Protein AF-A0AAW1J2Z9-F1 (afdb_monomer_lite)

Sequence (202 aa):
MNNSSNFIPNSVIENFTGHGKFAIVVNRHLCHWLYWCHLQTKHRIVCFDLCAENWTQDVPLPNYNGNASGLEPGSSRNTKYDVSNLTGFEGCLCVLTQNMSCDGNFDVWIMKDYGVAESWVKLFSVPDELSVPLCYSTRSTSEVLVWKMKDRNKGQLIWYNVRDRKSKKVEIHNVHGIRSLYNAYVFKGSLVTLPGANCIDT

pLDDT: mean 77.73, std 17.41, range [35.16, 97.25]

Foldseek 3Di:
DDPPPLDDPVVQVVQWDWQDDAWEDAPNFWTWTWIQGNVVRAIWIWIAGNVVSHTDDTAADAPPQPPCVDDDPPPNDDRQKDWRHWDDEPRFTWTWIFGPPPFRKIWIWTQPDTSDRVSIDGDAIAGDADKAWAYADPVDPQWTWIWGDDDDQFTFTWTAGRVVRDIDGDDDPPDPDDPGDRDDHDDDDDPDDDVPDDDPDD

Structure (mmCIF, N/CA/C/O backbone):
data_AF-A0AAW1J2Z9-F1
#
_entry.id   AF-A0AAW1J2Z9-F1
#
loop_
_atom_site.group_PDB
_atom_site.id
_atom_site.type_symbol
_atom_site.label_atom_id
_atom_site.label_alt_id
_atom_site.label_comp_id
_atom_site.label_asym_id
_atom_site.label_entity_id
_atom_site.label_seq_id
_atom_site.pdbx_PDB_ins_code
_atom_site.Cartn_x
_atom_site.Cartn_y
_atom_site.Cartn_z
_atom_site.occupancy
_atom_site.B_iso_or_equiv
_atom_site.auth_seq_id
_atom_site.auth_comp_id
_atom_site.auth_asym_id
_atom_site.auth_atom_id
_atom_site.pdbx_PDB_model_num
ATOM 1 N N . MET A 1 1 ? -24.498 25.243 22.625 1.00 35.16 1 MET A N 1
ATOM 2 C CA . MET A 1 1 ? -24.145 24.769 21.271 1.00 35.16 1 MET A CA 1
ATOM 3 C C . MET A 1 1 ? -22.628 24.684 21.213 1.00 35.16 1 MET A C 1
ATOM 5 O O . MET A 1 1 ? -21.984 25.696 20.984 1.00 35.16 1 MET A O 1
ATOM 9 N N . ASN A 1 2 ? -22.059 23.525 21.554 1.00 36.38 2 ASN A N 1
ATOM 10 C CA . ASN A 1 2 ? -20.613 23.317 21.504 1.00 36.38 2 ASN A CA 1
ATOM 11 C C . ASN A 1 2 ? -20.263 22.735 20.137 1.00 36.38 2 ASN A C 1
ATOM 13 O O . ASN A 1 2 ? -20.520 21.562 19.888 1.00 36.38 2 ASN A O 1
ATOM 17 N N . ASN A 1 3 ? -19.678 23.563 19.273 1.00 40.56 3 ASN A N 1
ATOM 18 C CA . ASN A 1 3 ? -18.927 23.098 18.112 1.00 40.56 3 ASN A CA 1
ATOM 19 C C . ASN A 1 3 ? -17.641 22.431 18.619 1.00 40.56 3 ASN A C 1
ATOM 21 O O . ASN A 1 3 ? -16.587 23.061 18.670 1.00 40.56 3 ASN A O 1
ATOM 25 N N . SER A 1 4 ? -17.722 21.166 19.033 1.00 46.94 4 SER A N 1
ATOM 26 C CA . SER A 1 4 ? -16.540 20.311 19.042 1.00 46.94 4 SER A CA 1
ATOM 27 C C . SER A 1 4 ? -16.212 20.022 17.584 1.00 46.94 4 SER A C 1
ATOM 29 O O . SER A 1 4 ? -16.898 19.250 16.924 1.00 46.94 4 SER A O 1
ATOM 31 N N . SER A 1 5 ? -15.216 20.717 17.049 1.00 48.59 5 SER A N 1
ATOM 32 C CA . SER A 1 5 ? -14.675 20.453 15.723 1.00 48.59 5 SER A CA 1
ATOM 33 C C . SER A 1 5 ? -14.291 18.974 15.611 1.00 48.59 5 SER A C 1
ATOM 35 O O . SER A 1 5 ? -13.387 18.540 16.319 1.00 48.59 5 SER A O 1
ATOM 37 N N . ASN A 1 6 ? -14.913 18.232 14.689 1.00 47.78 6 ASN A N 1
ATOM 38 C CA . ASN A 1 6 ? -14.574 16.846 14.304 1.00 47.78 6 ASN A CA 1
ATOM 39 C C . ASN A 1 6 ? -13.166 16.703 13.673 1.00 47.78 6 ASN A C 1
ATOM 41 O O . ASN A 1 6 ? -12.808 15.673 13.101 1.00 47.78 6 ASN A O 1
ATOM 45 N N . PHE A 1 7 ? -12.349 17.749 13.767 1.00 53.38 7 PHE A N 1
ATOM 46 C CA . PHE A 1 7 ? -10.985 17.802 13.279 1.00 53.38 7 PHE A CA 1
ATOM 47 C C . PHE A 1 7 ? -10.034 17.339 14.381 1.00 53.38 7 PHE A C 1
ATOM 49 O O . PHE A 1 7 ? -10.217 17.674 15.553 1.00 53.38 7 PHE A O 1
ATOM 56 N N . ILE A 1 8 ? -8.999 16.586 14.001 1.00 53.88 8 ILE A N 1
ATOM 57 C CA . ILE A 1 8 ? -7.887 16.278 14.902 1.00 53.88 8 ILE A CA 1
ATOM 58 C C . ILE A 1 8 ? -7.345 17.619 15.427 1.00 53.88 8 ILE A C 1
ATOM 60 O O . ILE A 1 8 ? -6.982 18.465 14.606 1.00 53.88 8 ILE A O 1
ATOM 64 N N . PRO A 1 9 ? -7.285 17.848 16.753 1.00 48.00 9 PRO A N 1
ATOM 65 C CA . PRO A 1 9 ? -6.681 19.057 17.296 1.00 48.00 9 PRO A CA 1
ATOM 66 C C . PRO A 1 9 ? -5.272 19.227 16.725 1.00 48.00 9 PRO A C 1
ATOM 68 O O . PRO A 1 9 ? -4.526 18.252 16.657 1.00 48.00 9 PRO A O 1
ATOM 71 N N . ASN A 1 10 ? -4.875 20.441 16.340 1.00 51.25 10 ASN A N 1
ATOM 72 C CA . ASN A 1 10 ? -3.549 20.678 15.749 1.00 51.25 10 ASN A CA 1
ATOM 73 C C . ASN A 1 10 ? -2.400 20.111 16.609 1.00 51.25 10 ASN A C 1
ATOM 75 O O . ASN A 1 10 ? -1.440 19.576 16.066 1.00 51.25 10 ASN A O 1
ATOM 79 N N . SER A 1 11 ? -2.550 20.116 17.940 1.00 49.06 11 SER A N 1
ATOM 80 C CA . SER A 1 11 ? -1.599 19.511 18.886 1.00 49.06 11 SER A CA 1
ATOM 81 C C . SER A 1 11 ? -1.405 18.000 18.705 1.00 49.06 11 SER A C 1
ATOM 83 O O . SER A 1 11 ? -0.351 17.454 19.017 1.00 49.06 11 SER A O 1
ATOM 85 N N . VAL A 1 12 ? -2.417 17.299 18.198 1.00 51.94 12 VAL A N 1
ATOM 86 C CA . VAL A 1 12 ? -2.347 15.875 17.874 1.00 51.94 12 VAL A CA 1
ATOM 87 C C . VAL A 1 12 ? -1.681 15.691 16.505 1.00 51.94 12 VAL A C 1
ATOM 89 O O . VAL A 1 12 ? -0.860 14.790 16.377 1.00 51.94 12 VAL A O 1
ATOM 92 N N . ILE A 1 13 ? -1.932 16.576 15.528 1.00 55.22 13 ILE A N 1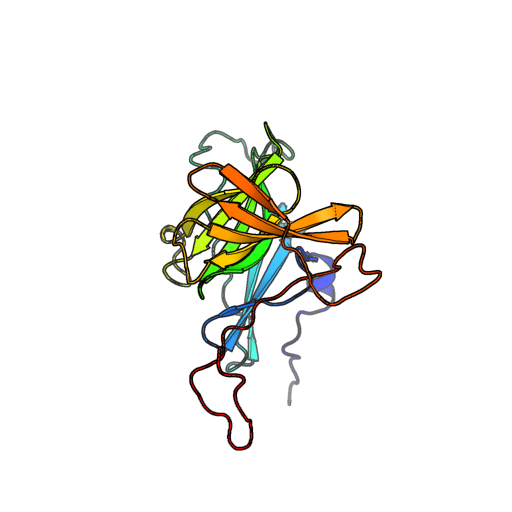
ATOM 93 C CA . ILE A 1 13 ? -1.301 16.550 14.189 1.00 55.22 13 ILE A CA 1
ATOM 94 C C . ILE A 1 13 ? 0.220 16.755 14.268 1.00 55.22 13 ILE A C 1
ATOM 96 O O . ILE A 1 13 ? 0.953 16.072 13.557 1.00 55.22 13 ILE A O 1
ATOM 100 N N . GLU A 1 14 ? 0.708 17.621 15.162 1.00 57.00 14 GLU A N 1
ATOM 101 C CA . GLU A 1 14 ? 2.152 17.852 15.373 1.00 57.00 14 GLU A CA 1
ATOM 102 C C . GLU A 1 14 ? 2.928 16.571 15.734 1.00 57.00 14 GLU A C 1
ATOM 104 O O . GLU A 1 14 ? 4.134 16.482 15.510 1.00 57.00 14 GLU A O 1
ATOM 109 N N . ASN A 1 15 ? 2.233 15.548 16.239 1.00 57.53 15 ASN A N 1
ATOM 110 C CA . ASN A 1 15 ? 2.817 14.273 16.642 1.00 57.53 15 ASN A CA 1
ATOM 111 C C . ASN A 1 15 ? 2.774 13.191 15.553 1.00 57.53 15 ASN A C 1
ATOM 113 O O . ASN A 1 15 ? 3.161 12.048 15.830 1.00 57.53 15 ASN A O 1
ATOM 117 N N . PHE A 1 16 ? 2.343 13.525 14.332 1.00 55.47 16 PHE A N 1
ATOM 118 C CA . PHE A 1 16 ? 2.258 12.578 13.226 1.00 55.47 16 PHE A CA 1
ATOM 119 C C . PHE A 1 16 ? 3.012 13.032 11.977 1.00 55.47 16 PHE A C 1
ATOM 121 O O . PHE A 1 16 ? 2.825 14.138 11.477 1.00 55.47 16 PHE A O 1
ATOM 128 N N . THR A 1 17 ? 3.792 12.119 11.397 1.00 63.22 17 THR A N 1
ATOM 129 C CA . THR A 1 17 ? 4.319 12.269 10.032 1.00 63.22 17 THR A CA 1
ATOM 130 C C . THR A 1 17 ? 3.582 11.300 9.112 1.00 63.22 17 THR A C 1
ATOM 132 O O . THR A 1 17 ? 3.598 10.093 9.344 1.00 63.22 17 THR A O 1
ATOM 135 N N . GLY A 1 18 ? 2.897 11.816 8.089 1.00 57.09 18 GLY A N 1
ATOM 136 C CA . GLY A 1 18 ? 2.135 10.994 7.145 1.00 57.09 18 GLY A CA 1
ATOM 137 C C . GLY A 1 18 ? 3.031 10.245 6.158 1.00 57.09 18 GLY A C 1
ATOM 138 O O . GLY A 1 18 ? 3.903 10.848 5.528 1.00 57.09 18 GLY A O 1
ATOM 139 N N . HIS A 1 19 ? 2.779 8.948 5.990 1.00 57.66 19 HIS A N 1
ATOM 140 C CA . HIS A 1 19 ? 3.363 8.120 4.938 1.00 57.66 19 HIS A CA 1
ATOM 141 C C . HIS A 1 19 ? 2.296 7.891 3.862 1.00 57.66 19 HIS A C 1
ATOM 143 O O . HIS A 1 19 ? 1.321 7.177 4.074 1.00 57.66 19 HIS A O 1
ATOM 149 N N . GLY A 1 20 ? 2.465 8.543 2.710 1.00 56.94 20 GLY A N 1
ATOM 150 C CA . GLY A 1 20 ? 1.444 8.603 1.661 1.00 56.94 20 GLY A CA 1
ATOM 151 C C . GLY A 1 20 ? 0.668 9.922 1.694 1.00 56.94 20 GLY A C 1
ATOM 152 O O . GLY A 1 20 ? 0.341 10.463 2.745 1.00 56.94 20 GLY A O 1
ATOM 153 N N . LYS A 1 21 ? 0.422 10.492 0.510 1.00 60.25 21 LYS A N 1
ATOM 154 C CA . LYS A 1 21 ? -0.183 11.829 0.359 1.00 60.25 21 LYS A CA 1
ATOM 155 C C . LYS A 1 21 ? -1.715 11.821 0.380 1.00 60.25 21 LYS A C 1
ATOM 157 O O . LYS A 1 21 ? -2.315 12.890 0.408 1.00 60.25 21 LYS A O 1
ATOM 162 N N . PHE A 1 22 ? -2.341 10.648 0.310 1.00 72.75 22 PHE A N 1
ATOM 163 C CA . PHE A 1 22 ? -3.763 10.517 0.005 1.00 72.75 22 PHE A CA 1
ATOM 164 C C . PHE A 1 22 ? -4.436 9.516 0.926 1.00 72.75 22 PHE A C 1
ATOM 166 O O . PHE A 1 22 ? -3.828 8.526 1.329 1.00 72.75 22 PHE A O 1
ATOM 173 N N . ALA A 1 23 ? -5.700 9.791 1.221 1.00 85.44 23 ALA A N 1
ATOM 174 C CA . ALA A 1 23 ? -6.532 8.892 1.988 1.00 85.44 23 ALA A CA 1
ATOM 175 C C . ALA A 1 23 ? -7.005 7.718 1.126 1.00 85.44 23 ALA A C 1
ATOM 177 O O . ALA A 1 23 ? -7.316 7.899 -0.055 1.00 85.44 23 ALA A O 1
ATOM 178 N N . ILE A 1 24 ? -7.109 6.532 1.720 1.00 89.56 24 ILE A N 1
ATOM 179 C CA . ILE A 1 24 ? -7.667 5.344 1.069 1.00 89.56 24 ILE A CA 1
ATOM 180 C C . ILE A 1 24 ? -9.069 5.095 1.608 1.00 89.56 24 ILE A C 1
ATOM 182 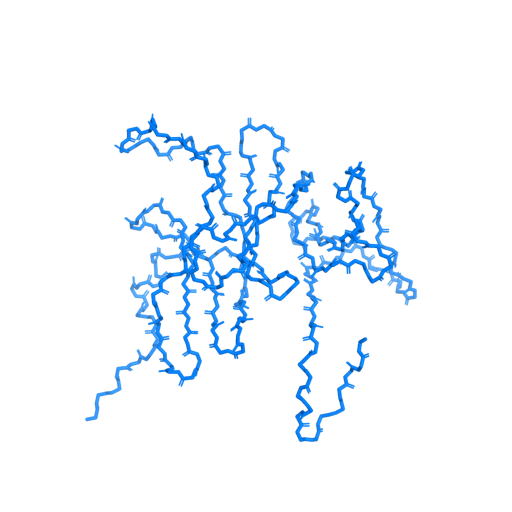O O . ILE A 1 24 ? -9.252 4.906 2.810 1.00 89.56 24 ILE A O 1
ATOM 186 N N . VAL A 1 25 ? -10.065 5.082 0.723 1.00 88.62 25 VAL A N 1
ATOM 187 C CA . VAL A 1 25 ? -11.457 4.838 1.113 1.00 88.62 25 VAL A CA 1
ATOM 188 C C . VAL A 1 25 ? -11.801 3.363 0.926 1.00 88.62 25 VAL A C 1
ATOM 190 O O . VAL A 1 25 ? -11.720 2.836 -0.182 1.00 88.62 25 VAL A O 1
ATOM 193 N N . VAL A 1 26 ? -12.218 2.709 2.008 1.00 85.38 26 VAL A N 1
ATOM 194 C CA . VAL A 1 26 ? -12.737 1.333 2.027 1.00 85.38 26 VAL A CA 1
ATOM 195 C C . VAL A 1 26 ? -14.205 1.382 2.447 1.00 85.38 26 VAL A C 1
ATOM 197 O O . VAL A 1 26 ? -14.632 2.298 3.148 1.00 85.38 26 VAL A O 1
ATOM 200 N N . ASN A 1 27 ? -15.019 0.443 1.962 1.00 84.50 27 ASN A N 1
ATOM 201 C CA . ASN A 1 27 ? -16.460 0.382 2.243 1.00 84.50 27 ASN A CA 1
ATOM 202 C C . ASN A 1 27 ? -17.230 1.679 1.918 1.00 84.50 27 ASN A C 1
ATOM 204 O O . ASN A 1 27 ? -18.326 1.885 2.415 1.00 84.50 27 ASN A O 1
ATOM 208 N N . ARG A 1 28 ? -16.686 2.547 1.051 1.00 83.50 28 ARG A N 1
ATOM 209 C CA . ARG A 1 28 ? -17.255 3.839 0.605 1.00 83.50 28 ARG A CA 1
ATOM 210 C C . ARG A 1 28 ? -17.375 4.945 1.660 1.00 83.50 28 ARG A C 1
ATOM 212 O O . ARG A 1 28 ? -17.580 6.085 1.259 1.00 83.50 28 ARG A O 1
ATOM 219 N N . HIS A 1 29 ? -17.227 4.648 2.948 1.00 88.38 29 HIS A N 1
ATOM 220 C CA . HIS A 1 29 ? -17.339 5.649 4.016 1.00 88.38 29 HIS A CA 1
ATOM 221 C C . HIS A 1 29 ? -16.140 5.683 4.973 1.00 88.38 29 HIS A C 1
ATOM 223 O O . HIS A 1 29 ? -15.993 6.653 5.705 1.00 88.38 29 HIS A O 1
ATOM 229 N N . LEU A 1 30 ? -15.257 4.679 4.957 1.00 91.38 30 LEU A N 1
ATOM 230 C CA . LEU A 1 30 ? -14.127 4.599 5.884 1.00 91.38 30 LEU A CA 1
ATOM 231 C C . LEU A 1 30 ? -12.856 5.104 5.207 1.00 91.38 30 LEU A C 1
ATOM 233 O O . LEU A 1 30 ? -12.368 4.499 4.249 1.00 91.38 30 LEU A O 1
ATOM 237 N N . CYS A 1 31 ? -12.334 6.224 5.691 1.00 92.62 31 CYS A N 1
ATOM 238 C CA . CYS A 1 31 ? -11.211 6.947 5.111 1.00 92.62 31 CYS A CA 1
ATOM 239 C C . CYS A 1 31 ? -9.935 6.707 5.924 1.00 92.62 31 CYS A C 1
ATOM 241 O O . CYS A 1 31 ? -9.921 6.967 7.125 1.00 92.62 31 CYS A O 1
ATOM 243 N N . HIS A 1 32 ? -8.870 6.223 5.284 1.00 92.44 32 HIS A N 1
ATOM 244 C CA . HIS A 1 32 ? -7.677 5.727 5.972 1.00 92.44 32 HIS A CA 1
ATOM 245 C C . HIS A 1 32 ? -6.422 6.501 5.624 1.00 92.44 32 HIS A C 1
ATOM 247 O O . HIS A 1 32 ? -6.179 6.815 4.458 1.00 92.44 32 HIS A O 1
ATOM 253 N N . TRP A 1 33 ? -5.563 6.673 6.623 1.00 91.94 33 TRP A N 1
ATOM 254 C CA . TRP A 1 33 ? -4.218 7.212 6.458 1.00 91.94 33 TRP A CA 1
ATOM 255 C C . TRP A 1 33 ? -3.224 6.423 7.294 1.00 91.94 33 TRP A C 1
ATOM 257 O O . TRP A 1 33 ? -3.553 5.930 8.373 1.00 91.94 33 TRP A O 1
ATOM 267 N N . LEU A 1 34 ? -1.990 6.361 6.806 1.00 90.56 34 LEU A N 1
ATOM 268 C CA . LEU A 1 34 ? -0.858 5.819 7.538 1.00 90.56 34 LEU A CA 1
ATOM 269 C C . LEU A 1 34 ? -0.028 6.964 8.113 1.00 90.56 34 LEU A C 1
ATOM 271 O O . LEU A 1 34 ? 0.430 7.847 7.384 1.00 90.56 34 LEU A O 1
ATOM 275 N N . TYR A 1 35 ? 0.199 6.916 9.420 1.00 86.56 35 TYR A N 1
ATOM 276 C CA . TYR A 1 35 ? 1.000 7.902 10.127 1.00 86.56 35 TYR A CA 1
ATOM 277 C C . TYR A 1 35 ? 2.043 7.247 11.020 1.00 86.56 35 TYR A C 1
ATOM 279 O O . TYR A 1 35 ? 1.768 6.253 11.691 1.00 86.56 35 TYR A O 1
ATOM 287 N N . TRP A 1 36 ? 3.206 7.881 11.118 1.00 85.00 36 TRP A N 1
ATOM 288 C CA . TRP A 1 36 ? 4.157 7.631 12.189 1.00 85.00 36 TRP A CA 1
ATOM 289 C C . TRP A 1 36 ? 3.751 8.414 13.435 1.00 85.00 36 TRP A C 1
ATOM 291 O O . TRP A 1 36 ? 3.720 9.641 13.400 1.00 85.00 36 TRP A O 1
ATOM 301 N N . CYS A 1 37 ? 3.444 7.725 14.532 1.00 82.81 37 CYS A N 1
ATOM 302 C CA . CYS A 1 37 ? 3.139 8.343 15.817 1.00 82.81 37 CYS A CA 1
ATOM 303 C C . CYS A 1 37 ? 4.426 8.541 16.619 1.00 82.81 37 CYS A C 1
ATOM 305 O O . CYS A 1 37 ? 4.979 7.569 17.137 1.00 82.81 37 CYS A O 1
ATOM 307 N N . HIS A 1 38 ? 4.876 9.789 16.779 1.00 78.81 38 HIS A N 1
ATOM 308 C CA . HIS A 1 38 ? 6.121 10.093 17.500 1.00 78.81 38 HIS A CA 1
ATOM 309 C C . HIS A 1 38 ? 6.065 9.689 18.980 1.00 78.81 38 HIS A C 1
ATOM 311 O O . HIS A 1 38 ? 7.047 9.178 19.507 1.00 78.81 38 HIS A O 1
ATOM 317 N N . LEU A 1 39 ? 4.901 9.825 19.626 1.00 82.25 39 LEU A N 1
ATOM 318 C CA . LEU A 1 39 ? 4.707 9.482 21.044 1.00 82.25 39 LEU A CA 1
ATOM 319 C C . LEU A 1 39 ? 4.786 7.977 21.330 1.00 82.25 39 LEU A C 1
ATOM 321 O O . LEU A 1 39 ? 5.219 7.574 22.404 1.00 82.25 39 LEU A O 1
ATOM 325 N N . GLN A 1 40 ? 4.327 7.150 20.389 1.00 79.75 40 GLN A N 1
ATOM 326 C CA . GLN A 1 40 ? 4.296 5.688 20.532 1.00 79.75 40 GLN A CA 1
ATOM 327 C C . GLN A 1 40 ? 5.398 4.998 19.722 1.00 79.75 40 GLN A C 1
ATOM 329 O O . GLN A 1 40 ? 5.419 3.770 19.671 1.00 79.75 40 GLN A O 1
ATOM 334 N N . THR A 1 41 ? 6.238 5.790 19.043 1.00 83.31 41 THR A N 1
ATOM 335 C CA . THR A 1 41 ? 7.343 5.349 18.181 1.00 83.31 41 THR A CA 1
ATOM 336 C C . THR A 1 41 ? 6.965 4.206 17.233 1.00 83.31 41 THR A C 1
ATOM 338 O O . THR A 1 41 ? 7.729 3.261 17.040 1.00 83.31 41 THR A O 1
ATOM 341 N N . LYS A 1 42 ? 5.764 4.284 16.643 1.00 84.44 42 LYS A N 1
ATOM 342 C CA . LYS A 1 42 ? 5.233 3.268 15.724 1.00 84.44 42 LYS A CA 1
ATOM 343 C C . LYS A 1 42 ? 4.318 3.857 14.657 1.00 84.44 42 LYS A C 1
ATOM 345 O O . LYS A 1 42 ? 3.696 4.903 14.856 1.00 84.44 42 LYS A O 1
ATOM 350 N N . HIS A 1 43 ? 4.166 3.115 13.566 1.00 87.44 43 HIS A N 1
ATOM 351 C CA . HIS A 1 43 ? 3.148 3.374 12.552 1.00 87.44 43 HIS A CA 1
ATOM 352 C C . HIS A 1 43 ? 1.741 3.052 13.064 1.00 87.44 43 HIS A C 1
ATOM 354 O O . HIS A 1 43 ? 1.545 2.130 13.860 1.00 87.44 43 HIS A O 1
ATOM 360 N N . ARG A 1 44 ? 0.752 3.808 12.591 1.00 89.56 44 ARG A N 1
ATOM 361 C CA . ARG A 1 44 ? -0.675 3.628 12.872 1.00 89.56 44 ARG A CA 1
ATOM 362 C C . ARG A 1 44 ? -1.471 3.840 11.591 1.00 89.56 44 ARG A C 1
ATOM 364 O O . ARG A 1 44 ? -1.179 4.770 10.839 1.00 89.56 44 ARG A O 1
ATOM 371 N N . ILE A 1 45 ? -2.481 3.003 11.369 1.00 92.94 45 ILE A N 1
ATOM 372 C CA . ILE A 1 45 ? -3.503 3.254 10.353 1.00 92.94 45 ILE A CA 1
ATOM 373 C C . ILE A 1 45 ? -4.718 3.815 11.078 1.00 92.94 45 ILE A C 1
ATOM 375 O O . ILE A 1 45 ? -5.391 3.101 11.820 1.00 92.94 45 ILE A O 1
ATOM 379 N N . VAL A 1 46 ? -4.982 5.099 10.878 1.00 92.44 46 VAL A N 1
ATOM 380 C CA . VAL A 1 46 ? -6.160 5.760 11.447 1.00 92.44 46 VAL A CA 1
ATOM 381 C C . VAL A 1 46 ? -7.304 5.713 10.450 1.00 92.44 46 VAL A C 1
ATOM 383 O O . VAL A 1 46 ? -7.073 5.689 9.238 1.00 92.44 46 VAL A O 1
ATOM 386 N N . CYS A 1 47 ? -8.528 5.719 10.966 1.00 93.19 47 CYS A N 1
ATOM 387 C CA . CYS A 1 47 ? -9.736 5.683 10.164 1.00 93.19 47 CYS A CA 1
ATOM 388 C C . CYS A 1 47 ? -10.702 6.787 10.606 1.00 93.19 47 CYS A C 1
ATOM 390 O O . CYS A 1 47 ? -10.958 6.970 11.797 1.00 93.19 47 CYS A O 1
ATOM 392 N N . PHE A 1 48 ? -11.221 7.523 9.628 1.00 91.81 48 PHE A N 1
ATOM 393 C CA . PHE A 1 48 ? -12.305 8.482 9.794 1.00 91.81 48 PHE A CA 1
ATOM 394 C C . PHE A 1 48 ? -13.546 7.959 9.074 1.00 91.81 48 PHE A C 1
ATOM 396 O O . PHE A 1 48 ? -13.495 7.677 7.874 1.00 91.81 48 PHE A O 1
ATOM 403 N N . ASP A 1 49 ? -14.651 7.836 9.799 1.00 91.75 49 ASP A N 1
ATOM 404 C CA . ASP A 1 49 ? -15.945 7.477 9.239 1.00 91.75 49 ASP A CA 1
ATOM 405 C C . ASP A 1 49 ? -16.626 8.733 8.685 1.00 91.75 49 ASP A C 1
ATOM 407 O O . ASP A 1 49 ? -17.016 9.631 9.427 1.00 91.75 49 ASP A O 1
ATOM 411 N N . LEU A 1 50 ? -16.774 8.793 7.362 1.00 90.44 50 LEU A N 1
ATOM 412 C CA . LEU A 1 50 ? -17.422 9.894 6.652 1.00 90.44 50 LEU A CA 1
ATOM 413 C C . LEU A 1 50 ? -18.924 9.988 6.944 1.00 90.44 50 LEU A C 1
ATOM 415 O O . LEU A 1 50 ? -19.486 11.071 6.829 1.00 90.44 50 LEU A O 1
ATOM 419 N N . CYS A 1 51 ? -19.583 8.880 7.292 1.00 90.94 51 CYS A N 1
ATOM 420 C CA . CYS A 1 51 ? -21.007 8.874 7.617 1.00 90.94 51 CYS A CA 1
ATOM 421 C C . CYS A 1 51 ? -21.256 9.348 9.048 1.00 90.94 51 CYS A C 1
ATOM 423 O O . CYS A 1 51 ? -22.192 10.104 9.289 1.00 90.94 51 CYS A O 1
ATOM 425 N N . ALA A 1 52 ? -20.433 8.890 9.993 1.00 92.25 52 ALA A N 1
ATOM 426 C CA . ALA A 1 52 ? -20.545 9.277 11.398 1.00 92.25 52 ALA A CA 1
ATOM 427 C C . ALA A 1 52 ? -19.784 10.574 11.737 1.00 92.25 52 ALA A C 1
ATOM 429 O O . ALA A 1 52 ? -19.891 11.070 12.858 1.00 92.25 52 ALA A O 1
ATOM 430 N N . GLU A 1 53 ? -19.009 11.093 10.782 1.00 91.44 53 GLU A N 1
ATOM 431 C CA . GLU A 1 53 ? -18.129 12.258 10.902 1.00 91.44 53 GLU A CA 1
ATOM 432 C C . GLU A 1 53 ? -17.192 12.192 12.118 1.00 91.44 53 GLU A C 1
ATOM 434 O O . GLU A 1 53 ? -16.950 13.189 12.802 1.00 91.44 53 GLU A O 1
ATOM 439 N N . ASN A 1 54 ? -16.657 11.006 12.409 1.00 91.69 54 ASN A N 1
ATOM 440 C CA . ASN A 1 54 ? -15.818 10.782 13.579 1.00 91.69 54 ASN A CA 1
ATOM 441 C C . ASN A 1 54 ? -14.632 9.854 13.296 1.00 91.69 54 ASN A C 1
ATOM 443 O O . ASN A 1 54 ? -14.585 9.118 12.313 1.00 91.69 54 ASN A O 1
ATOM 447 N N . TRP A 1 55 ? -13.643 9.912 14.185 1.00 90.00 55 TRP A N 1
ATOM 448 C CA . TRP A 1 55 ? -12.514 8.989 14.171 1.00 90.00 55 TRP A CA 1
ATOM 449 C C . TRP A 1 55 ? -12.926 7.670 14.817 1.00 90.00 55 TRP A C 1
ATOM 451 O O . TRP A 1 55 ? -13.467 7.661 15.925 1.00 90.00 55 TRP A O 1
ATOM 461 N N . THR A 1 56 ? -12.643 6.560 14.143 1.00 91.62 56 THR A N 1
ATOM 462 C CA . THR A 1 56 ? -12.896 5.218 14.671 1.00 91.62 56 THR A CA 1
ATOM 463 C C . THR A 1 56 ? -11.657 4.677 15.376 1.00 91.62 56 THR A C 1
ATOM 465 O O . THR A 1 56 ? -10.600 5.312 15.414 1.00 91.62 56 THR A O 1
ATOM 468 N N . GLN A 1 57 ? -11.764 3.461 15.913 1.00 91.31 57 GLN A N 1
ATOM 469 C CA . GLN A 1 57 ? -10.583 2.716 16.330 1.00 91.31 57 GLN A CA 1
ATOM 470 C C . GLN A 1 57 ? -9.613 2.539 15.150 1.00 91.31 57 GLN A C 1
ATOM 472 O O . GLN A 1 57 ? -10.038 2.381 14.001 1.00 91.31 57 GLN A O 1
ATOM 477 N N . ASP A 1 58 ? -8.317 2.558 15.461 1.00 91.69 58 ASP A N 1
ATOM 478 C CA . ASP A 1 58 ? -7.251 2.252 14.514 1.00 91.69 58 ASP A CA 1
ATOM 479 C C . ASP A 1 58 ? -7.435 0.884 13.862 1.00 91.69 58 ASP A C 1
ATOM 481 O O . ASP A 1 58 ? -7.804 -0.101 14.509 1.00 91.69 58 ASP A O 1
ATOM 485 N N . VAL A 1 59 ? -7.053 0.810 12.592 1.00 95.00 59 VAL A N 1
ATOM 486 C CA . VAL A 1 59 ? -6.950 -0.456 11.875 1.00 95.00 59 VAL A CA 1
ATOM 487 C C . VAL A 1 59 ? -5.625 -1.127 12.260 1.00 95.00 59 VAL A C 1
ATOM 489 O O . VAL A 1 59 ? -4.574 -0.473 12.229 1.00 95.00 59 VAL A O 1
ATOM 492 N N . PRO A 1 60 ? -5.628 -2.423 12.626 1.00 94.50 60 PRO A N 1
ATOM 493 C CA . PRO A 1 60 ? -4.398 -3.124 12.969 1.00 94.50 60 PRO A CA 1
ATOM 494 C C . PRO A 1 60 ? -3.458 -3.198 11.760 1.00 94.50 60 PRO A C 1
ATOM 496 O O . PRO A 1 60 ? -3.900 -3.384 10.627 1.00 94.50 60 PRO A O 1
ATOM 499 N N . LEU A 1 61 ? -2.152 -3.091 12.004 1.00 93.31 61 LEU A N 1
ATOM 500 C CA . LEU A 1 61 ? -1.118 -3.330 10.993 1.00 93.31 61 LEU A CA 1
ATOM 501 C C . LEU A 1 61 ? -0.901 -4.839 10.770 1.00 93.31 61 LEU A C 1
ATOM 503 O O . LEU A 1 61 ? -1.160 -5.626 11.685 1.00 93.31 61 LEU A O 1
ATOM 507 N N . PRO A 1 62 ? -0.382 -5.257 9.597 1.00 93.81 62 PRO A N 1
ATOM 508 C CA . PRO A 1 62 ? 0.044 -6.638 9.399 1.00 93.81 62 PRO A CA 1
ATOM 509 C C . PRO A 1 62 ? 1.151 -7.013 10.389 1.00 93.81 62 PRO A C 1
ATOM 511 O O . PRO A 1 62 ? 1.966 -6.173 10.771 1.00 93.81 62 PRO A O 1
ATOM 514 N N . ASN A 1 63 ? 1.247 -8.291 10.760 1.00 89.56 63 ASN A N 1
ATOM 515 C CA . ASN A 1 63 ? 2.398 -8.789 11.517 1.00 89.56 63 ASN A CA 1
ATOM 516 C C . ASN A 1 63 ? 3.619 -8.975 10.593 1.00 89.56 63 ASN A C 1
ATOM 518 O O . ASN A 1 63 ? 4.018 -10.090 10.259 1.00 89.56 63 ASN A O 1
ATOM 522 N N . TYR A 1 64 ? 4.197 -7.861 10.145 1.00 84.19 64 TYR A N 1
ATOM 523 C CA . TYR A 1 64 ? 5.286 -7.843 9.166 1.00 84.19 64 TYR A CA 1
ATOM 524 C C . TYR A 1 64 ? 6.661 -8.177 9.765 1.00 84.19 64 TYR A C 1
ATOM 526 O O . TYR A 1 64 ? 7.556 -8.613 9.048 1.00 84.19 64 TYR A O 1
ATOM 534 N N . ASN A 1 65 ? 6.835 -8.024 11.081 1.00 74.88 65 ASN A N 1
ATOM 535 C CA . ASN A 1 65 ? 8.082 -8.367 11.774 1.00 74.88 65 ASN A CA 1
ATOM 536 C C . ASN A 1 65 ? 8.215 -9.873 12.075 1.00 74.88 65 ASN A C 1
ATOM 538 O O . ASN A 1 65 ? 9.280 -10.315 12.512 1.00 74.88 65 ASN A O 1
ATOM 542 N N . GLY A 1 66 ? 7.167 -10.665 11.822 1.00 63.59 66 GLY A N 1
ATOM 543 C CA . GLY A 1 66 ? 7.089 -12.061 12.246 1.00 63.59 66 GLY A CA 1
ATOM 544 C C . GLY A 1 66 ? 7.099 -12.204 13.773 1.00 63.59 66 GLY A C 1
ATOM 545 O O . GLY A 1 66 ? 6.974 -11.233 14.517 1.00 63.59 66 GLY A O 1
ATOM 546 N N . ASN A 1 67 ? 7.273 -13.431 14.260 1.00 44.50 67 ASN A N 1
ATOM 547 C CA . ASN A 1 67 ? 7.369 -13.772 15.683 1.00 44.50 67 ASN A CA 1
ATOM 548 C C . ASN A 1 67 ? 8.747 -13.361 16.239 1.00 44.50 67 ASN A C 1
ATOM 550 O O . ASN A 1 67 ? 9.495 -14.181 16.767 1.00 44.50 67 ASN A O 1
ATOM 554 N N . ALA A 1 68 ? 9.126 -12.091 16.111 1.00 48.94 68 ALA A N 1
ATOM 555 C CA . ALA A 1 68 ? 10.289 -11.535 16.793 1.00 48.94 68 ALA A CA 1
ATOM 556 C C . ALA A 1 68 ? 9.986 -11.406 18.300 1.00 48.94 68 ALA A C 1
ATOM 558 O O . ALA A 1 68 ? 9.932 -10.316 18.859 1.00 48.94 68 ALA A O 1
ATOM 559 N N . SER A 1 69 ? 9.758 -12.539 18.965 1.00 39.19 69 SER A N 1
ATOM 560 C CA . SER A 1 69 ? 9.510 -12.690 20.399 1.00 39.19 69 SER A CA 1
ATOM 561 C C . SER A 1 69 ? 10.801 -12.558 21.217 1.00 39.19 69 SER A C 1
ATOM 563 O O . SER A 1 69 ? 11.053 -13.355 22.114 1.00 39.19 69 SER A O 1
ATOM 565 N N . GLY A 1 70 ? 11.660 -11.597 20.878 1.00 40.12 70 GLY A N 1
ATOM 566 C CA . GLY A 1 70 ? 12.992 -11.487 21.477 1.00 40.12 70 GLY A CA 1
ATOM 567 C C . GLY A 1 70 ? 13.595 -10.089 21.463 1.00 40.12 70 GLY A C 1
ATOM 568 O O . GLY A 1 70 ? 14.813 -9.972 21.537 1.00 40.12 70 GLY A O 1
ATOM 569 N N . LEU A 1 71 ? 12.787 -9.034 21.333 1.00 44.03 71 LEU A N 1
ATOM 570 C CA . LEU A 1 71 ? 13.291 -7.665 21.434 1.00 44.03 71 LEU A CA 1
ATOM 571 C C . LEU A 1 71 ? 12.877 -7.042 22.769 1.00 44.03 71 LEU A C 1
ATOM 573 O O . LEU A 1 71 ? 11.693 -6.917 23.073 1.00 44.03 71 LEU A O 1
ATOM 577 N N . GLU A 1 72 ? 13.892 -6.655 23.539 1.00 40.88 72 GLU A N 1
ATOM 578 C CA . GLU A 1 72 ? 13.792 -5.840 24.749 1.00 40.88 72 GLU A CA 1
ATOM 579 C C . GLU A 1 72 ? 13.039 -4.522 24.461 1.00 40.88 72 GLU A C 1
ATOM 581 O O . GLU A 1 72 ? 13.300 -3.876 23.432 1.00 40.88 72 GLU A O 1
ATOM 586 N N . PRO A 1 73 ? 12.147 -4.067 25.362 1.00 38.59 73 PRO A N 1
ATOM 587 C CA . PRO A 1 73 ? 11.530 -2.751 25.257 1.00 38.59 73 PRO A CA 1
ATOM 588 C C . PRO A 1 73 ? 12.618 -1.665 25.313 1.00 38.59 73 PRO A C 1
ATOM 590 O O . PRO A 1 73 ? 13.242 -1.458 26.349 1.00 38.59 73 PRO A O 1
ATOM 593 N N . GLY A 1 74 ? 12.860 -0.968 24.197 1.00 45.62 74 GLY A N 1
ATOM 594 C CA . GLY A 1 74 ? 13.809 0.158 24.129 1.00 45.62 74 GLY A CA 1
ATOM 595 C C . GLY A 1 74 ? 14.894 0.070 23.049 1.00 45.62 74 GLY A C 1
ATOM 596 O O . GLY A 1 74 ? 15.603 1.052 22.830 1.00 45.62 74 GLY A O 1
ATOM 597 N N . SER A 1 75 ? 15.015 -1.047 22.320 1.00 45.16 75 SER A N 1
ATOM 598 C CA . SER A 1 75 ? 15.913 -1.132 21.155 1.00 45.16 75 SER A CA 1
ATOM 599 C C . SER A 1 75 ? 15.320 -0.382 19.957 1.00 45.16 75 SER A C 1
ATOM 601 O O . SER A 1 75 ? 14.426 -0.866 19.266 1.00 45.16 75 SER A O 1
ATOM 603 N N . SER A 1 76 ? 15.794 0.839 19.722 1.00 50.75 76 SER A N 1
ATOM 604 C CA . SER A 1 76 ? 15.145 1.802 18.828 1.00 50.75 76 SER A CA 1
ATOM 605 C C . SER A 1 76 ? 15.496 1.689 17.339 1.00 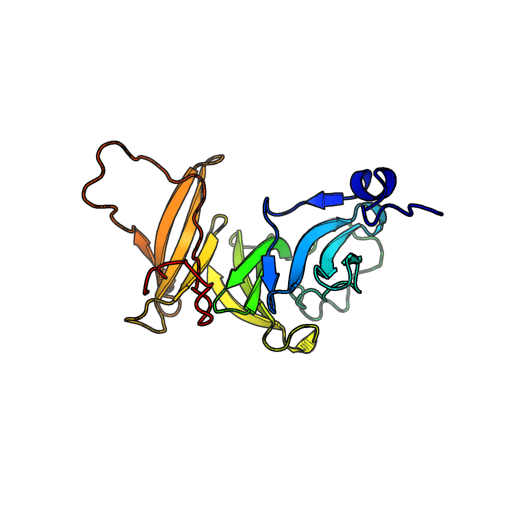50.75 76 SER A C 1
ATOM 607 O O . SER A 1 76 ? 15.002 2.511 16.572 1.00 50.75 76 SER A O 1
ATOM 609 N N . ARG A 1 77 ? 16.326 0.738 16.874 1.00 50.78 77 ARG A N 1
ATOM 610 C CA . ARG A 1 77 ? 16.814 0.765 15.470 1.00 50.78 77 ARG A CA 1
ATOM 611 C C . ARG A 1 77 ? 17.130 -0.571 14.790 1.00 50.78 77 ARG A C 1
ATOM 613 O O . ARG A 1 77 ? 17.996 -0.601 13.923 1.00 50.78 77 ARG A O 1
ATOM 620 N N . ASN A 1 78 ? 16.451 -1.672 15.111 1.00 50.31 78 ASN A N 1
ATOM 621 C CA . ASN A 1 78 ? 16.657 -2.891 14.312 1.00 50.31 78 ASN A CA 1
ATOM 622 C C . ASN A 1 78 ? 15.373 -3.672 14.025 1.00 50.31 78 ASN A C 1
ATOM 624 O O . ASN A 1 78 ? 15.303 -4.883 14.231 1.00 50.31 78 ASN A O 1
ATOM 628 N N . THR A 1 79 ? 14.334 -2.983 13.545 1.00 60.06 79 THR A N 1
ATOM 629 C CA . THR A 1 79 ? 13.220 -3.685 12.908 1.00 60.06 79 THR A CA 1
ATOM 630 C C . THR A 1 79 ? 13.654 -4.062 11.498 1.00 60.06 79 THR A C 1
ATOM 632 O O . THR A 1 79 ? 13.965 -3.213 10.668 1.00 60.06 79 THR A O 1
ATOM 635 N N . LYS A 1 80 ? 13.693 -5.369 11.230 1.00 74.12 80 LYS A N 1
ATOM 636 C CA . LYS A 1 80 ? 13.980 -5.946 9.910 1.00 74.12 80 LYS A CA 1
ATOM 637 C C . LYS A 1 80 ? 13.151 -5.300 8.789 1.00 74.12 80 LYS A C 1
ATOM 639 O O . LYS A 1 80 ? 13.584 -5.278 7.639 1.00 74.12 80 LYS A O 1
ATOM 644 N N . TYR A 1 81 ? 11.982 -4.770 9.138 1.00 81.00 81 TYR A N 1
ATOM 645 C CA . TYR A 1 81 ? 11.060 -4.128 8.225 1.00 81.00 81 TYR A CA 1
ATOM 646 C C . TYR A 1 81 ? 10.593 -2.765 8.744 1.00 81.00 81 TYR A C 1
ATOM 648 O O . TYR A 1 81 ? 10.509 -2.547 9.956 1.00 81.00 81 TYR A O 1
ATOM 656 N N . ASP A 1 82 ? 10.237 -1.884 7.812 1.00 85.69 82 ASP A N 1
ATOM 657 C CA . ASP A 1 82 ? 9.544 -0.620 8.074 1.00 85.69 82 ASP A CA 1
ATOM 658 C C . ASP A 1 82 ? 8.283 -0.501 7.203 1.00 85.69 82 ASP A C 1
ATOM 660 O O . ASP A 1 82 ? 8.213 -1.077 6.114 1.00 85.69 82 ASP A O 1
ATOM 664 N N . VAL A 1 83 ? 7.270 0.230 7.670 1.00 87.81 83 VAL A N 1
ATOM 665 C CA . VAL A 1 83 ? 6.050 0.491 6.897 1.00 87.81 83 VAL A CA 1
ATOM 666 C C . VAL A 1 83 ? 6.266 1.724 6.030 1.00 87.81 83 VAL A C 1
ATOM 668 O O . VAL A 1 83 ? 6.567 2.808 6.516 1.00 87.81 83 VAL A O 1
ATOM 671 N N . SER A 1 84 ? 6.093 1.562 4.724 1.00 86.88 84 SER A N 1
ATOM 672 C CA . SER A 1 84 ? 6.442 2.597 3.748 1.00 86.88 84 SER A CA 1
ATOM 673 C C . SER A 1 84 ? 5.239 3.359 3.200 1.00 86.88 84 SER A C 1
ATOM 675 O O . SER A 1 84 ? 5.342 4.562 2.962 1.00 86.88 84 SER A O 1
ATOM 677 N N . ASN A 1 85 ? 4.112 2.678 2.967 1.00 88.56 85 ASN A N 1
ATOM 678 C CA . ASN A 1 85 ? 2.950 3.276 2.315 1.00 88.56 85 ASN A CA 1
ATOM 679 C C . ASN A 1 85 ? 1.651 2.500 2.590 1.00 88.56 85 ASN A C 1
ATOM 681 O O . ASN A 1 85 ? 1.679 1.296 2.863 1.00 88.56 85 ASN A O 1
ATOM 685 N N . LEU A 1 86 ? 0.525 3.194 2.419 1.00 91.44 86 LEU A N 1
ATOM 686 C CA . LEU A 1 86 ? -0.834 2.658 2.433 1.00 91.44 86 LEU A CA 1
ATOM 687 C C . LEU A 1 86 ? -1.506 2.939 1.085 1.00 91.44 86 LEU A C 1
ATOM 689 O O . LEU A 1 86 ? -1.456 4.056 0.575 1.00 91.44 86 LEU A O 1
ATOM 693 N N . THR A 1 87 ? -2.134 1.925 0.503 1.00 90.50 87 THR A N 1
ATOM 694 C CA . THR A 1 87 ? -2.857 2.028 -0.770 1.00 90.50 87 THR A CA 1
ATOM 695 C C . THR A 1 87 ? -4.119 1.165 -0.749 1.00 90.50 87 THR A C 1
ATOM 697 O O . THR A 1 87 ? -4.333 0.374 0.168 1.00 90.50 87 THR A O 1
ATOM 700 N N . GLY A 1 88 ? -4.969 1.312 -1.762 1.00 90.62 88 GLY A N 1
ATOM 701 C CA . GLY A 1 88 ? -5.960 0.298 -2.113 1.00 90.62 88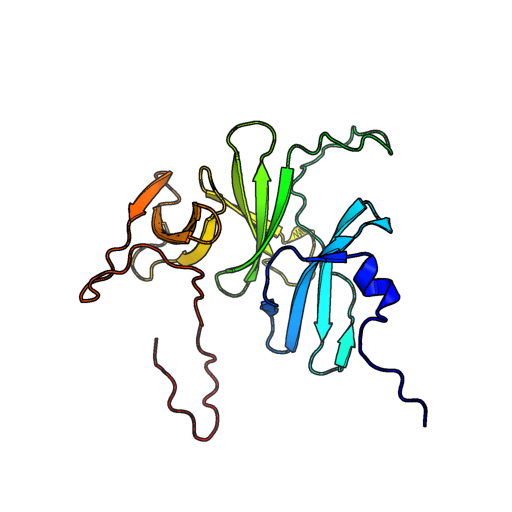 GLY A CA 1
ATOM 702 C C . GLY A 1 88 ? -5.375 -0.655 -3.154 1.00 90.62 88 GLY A C 1
ATOM 703 O O . GLY A 1 88 ? -4.687 -0.205 -4.070 1.00 90.62 88 GLY A O 1
ATOM 704 N N . PHE A 1 89 ? -5.641 -1.954 -3.028 1.00 91.06 89 PHE A N 1
ATOM 705 C CA . PHE A 1 89 ? -5.281 -2.948 -4.042 1.00 91.06 89 PHE A CA 1
ATOM 706 C C . PHE A 1 89 ? -6.354 -4.035 -4.108 1.00 91.06 89 PHE A C 1
ATOM 708 O O . PHE A 1 89 ? -6.710 -4.616 -3.086 1.00 91.06 89 PHE A O 1
ATOM 715 N N . GLU A 1 90 ? -6.909 -4.269 -5.300 1.00 87.69 90 GLU A N 1
ATOM 716 C CA . GLU A 1 90 ? -8.003 -5.230 -5.535 1.00 87.69 90 GLU A CA 1
ATOM 717 C C . GLU A 1 90 ? -9.225 -5.070 -4.608 1.00 87.69 90 GLU A C 1
ATOM 719 O O . GLU A 1 90 ? -9.927 -6.026 -4.297 1.00 87.69 90 GLU A O 1
ATOM 724 N N . GLY A 1 91 ? -9.513 -3.837 -4.180 1.00 86.25 91 GLY A N 1
ATOM 725 C CA . GLY A 1 91 ? -10.626 -3.537 -3.270 1.00 86.25 91 GLY A CA 1
ATOM 726 C C . GLY A 1 91 ? -10.326 -3.776 -1.787 1.00 86.25 91 GLY A C 1
ATOM 727 O O . GLY A 1 91 ? -11.176 -3.486 -0.952 1.00 86.25 91 GLY A O 1
ATOM 728 N N . CYS A 1 92 ? -9.122 -4.237 -1.450 1.00 91.81 92 CYS A N 1
ATOM 729 C CA . CYS A 1 92 ? -8.652 -4.381 -0.078 1.00 91.81 92 CYS A CA 1
ATOM 730 C C . CYS A 1 92 ? -7.768 -3.199 0.333 1.00 91.81 92 CYS A C 1
ATOM 732 O O . CYS A 1 92 ? -7.103 -2.566 -0.498 1.00 91.81 92 CYS A O 1
ATOM 734 N N . LEU A 1 93 ? -7.709 -2.946 1.642 1.00 93.94 93 LEU A N 1
ATOM 735 C CA . LEU A 1 93 ? -6.672 -2.096 2.216 1.00 93.94 93 LEU A CA 1
ATOM 736 C C . LEU A 1 93 ? -5.318 -2.798 2.063 1.00 93.94 93 LEU A C 1
ATOM 738 O O . LEU A 1 93 ? -5.198 -3.988 2.365 1.00 93.94 93 LEU A O 1
ATOM 742 N N . CYS A 1 94 ? -4.312 -2.068 1.589 1.00 94.56 94 CYS A N 1
ATOM 743 C CA . CYS A 1 94 ? -3.009 -2.613 1.243 1.00 94.56 94 CYS A CA 1
ATOM 744 C C . CYS A 1 94 ? -1.882 -1.826 1.913 1.00 94.56 94 CYS A C 1
ATOM 746 O O . CYS A 1 94 ? -1.809 -0.604 1.795 1.00 94.56 94 CYS A O 1
ATOM 748 N N . VAL A 1 95 ? -0.964 -2.538 2.562 1.00 94.00 95 VAL A N 1
ATOM 749 C CA . VAL A 1 95 ? 0.212 -1.974 3.231 1.00 94.00 95 VAL A CA 1
ATOM 750 C C . VAL A 1 95 ? 1.476 -2.458 2.535 1.00 94.00 95 VAL A C 1
ATOM 752 O O . VAL A 1 95 ? 1.605 -3.638 2.208 1.00 94.00 95 VAL A O 1
ATOM 755 N N . LEU A 1 96 ? 2.418 -1.539 2.326 1.00 92.19 96 LEU A N 1
ATOM 756 C CA . LEU A 1 96 ? 3.738 -1.843 1.785 1.00 92.19 96 LEU A CA 1
ATOM 757 C C . LEU A 1 96 ? 4.782 -1.783 2.890 1.00 92.19 96 LEU A C 1
ATOM 759 O O . LEU A 1 96 ? 4.970 -0.726 3.498 1.00 92.19 96 LEU A O 1
ATOM 763 N N . THR A 1 97 ? 5.505 -2.878 3.112 1.00 90.81 97 THR A N 1
ATOM 764 C CA . THR A 1 97 ? 6.599 -2.916 4.093 1.00 90.81 97 THR A CA 1
ATOM 765 C C . THR A 1 97 ? 7.937 -3.137 3.407 1.00 90.81 97 THR A C 1
ATOM 767 O O . THR A 1 97 ? 8.077 -4.081 2.634 1.00 90.81 97 THR A O 1
ATOM 770 N N . GLN A 1 98 ? 8.921 -2.292 3.695 1.00 87.12 98 GLN A N 1
ATOM 771 C CA . GLN A 1 98 ? 10.266 -2.398 3.142 1.00 87.12 98 GLN A CA 1
ATOM 772 C C . GLN A 1 98 ? 11.138 -3.274 4.036 1.00 87.12 98 GLN A C 1
ATOM 774 O O . GLN A 1 98 ? 11.188 -3.054 5.244 1.00 87.12 98 GLN A O 1
ATOM 779 N N . ASN A 1 99 ? 11.848 -4.240 3.458 1.00 82.44 99 ASN A N 1
ATOM 780 C CA . ASN A 1 99 ? 12.870 -4.994 4.175 1.00 82.44 99 ASN A CA 1
ATOM 781 C C . ASN A 1 99 ? 14.176 -4.193 4.243 1.00 82.44 99 ASN A C 1
ATOM 783 O O . ASN A 1 99 ? 14.880 -4.050 3.245 1.00 82.44 99 ASN A O 1
ATOM 787 N N . MET A 1 100 ? 14.514 -3.709 5.436 1.00 76.69 100 MET A N 1
ATOM 788 C CA . MET A 1 100 ? 15.680 -2.852 5.679 1.00 76.69 100 MET A CA 1
ATOM 789 C C . MET A 1 100 ? 16.984 -3.643 5.873 1.00 76.69 100 MET A C 1
ATOM 791 O O . MET A 1 100 ? 18.056 -3.050 5.943 1.00 76.69 100 MET A O 1
ATOM 795 N N . SER A 1 101 ? 16.908 -4.974 5.982 1.00 70.50 101 SER A N 1
ATOM 796 C CA . SER A 1 101 ? 18.036 -5.833 6.380 1.00 70.50 101 SER A CA 1
ATOM 797 C C . SER A 1 101 ? 18.754 -6.556 5.236 1.00 70.50 101 SER A C 1
ATOM 799 O O . SER A 1 101 ? 19.836 -7.095 5.459 1.00 70.50 101 SER A O 1
ATOM 801 N N . CYS A 1 102 ? 18.164 -6.624 4.038 1.00 66.50 102 CYS A N 1
ATOM 802 C CA . CYS A 1 102 ? 18.747 -7.372 2.921 1.00 66.50 102 CYS A CA 1
ATOM 803 C C . CYS A 1 102 ? 18.688 -6.631 1.585 1.00 66.50 102 CYS A C 1
ATOM 805 O O . CYS A 1 102 ? 19.643 -5.963 1.212 1.00 66.50 102 CYS A O 1
ATOM 807 N N . ASP A 1 103 ? 17.594 -6.793 0.851 1.00 71.75 103 ASP A N 1
ATOM 808 C CA . ASP A 1 103 ? 17.475 -6.499 -0.578 1.00 71.75 103 ASP A CA 1
ATOM 809 C C . ASP A 1 103 ? 16.624 -5.257 -0.867 1.00 71.75 103 ASP A C 1
ATOM 811 O O . ASP A 1 103 ? 16.402 -4.925 -2.026 1.00 71.75 103 ASP A O 1
ATOM 815 N N . GLY A 1 104 ? 16.136 -4.569 0.172 1.00 78.56 104 GLY A N 1
ATOM 816 C CA . GLY A 1 104 ? 15.305 -3.376 0.012 1.00 78.56 104 GLY A CA 1
ATOM 817 C C . GLY A 1 104 ? 13.929 -3.663 -0.589 1.00 78.56 104 GLY A C 1
ATOM 818 O O . GLY A 1 104 ? 13.221 -2.720 -0.944 1.00 78.56 104 GLY A O 1
ATOM 819 N N . ASN A 1 105 ? 13.539 -4.938 -0.710 1.00 85.75 105 ASN A N 1
ATOM 820 C CA . ASN A 1 105 ? 12.280 -5.329 -1.330 1.00 85.75 105 ASN A CA 1
ATOM 821 C C . ASN A 1 105 ? 11.079 -4.820 -0.536 1.00 85.75 105 ASN A C 1
ATOM 823 O O . ASN A 1 105 ? 11.097 -4.747 0.696 1.00 85.75 105 ASN A O 1
ATOM 827 N N . PHE A 1 106 ? 10.001 -4.554 -1.267 1.00 88.94 106 PHE A N 1
ATOM 828 C CA . PHE A 1 106 ? 8.722 -4.156 -0.701 1.00 88.94 106 PHE A CA 1
ATOM 829 C C . PHE A 1 106 ? 7.768 -5.340 -0.696 1.00 88.94 106 PHE A C 1
ATOM 831 O O . PHE A 1 106 ? 7.418 -5.878 -1.747 1.00 88.94 106 PHE A O 1
ATOM 838 N N . ASP A 1 107 ? 7.328 -5.735 0.489 1.00 92.00 107 ASP A N 1
ATOM 839 C CA . ASP A 1 107 ? 6.279 -6.728 0.660 1.00 92.00 107 ASP A CA 1
ATOM 840 C C . ASP A 1 107 ? 4.910 -6.065 0.542 1.00 92.00 107 ASP A C 1
ATOM 842 O O . ASP A 1 107 ? 4.637 -5.049 1.184 1.00 92.00 107 ASP A O 1
ATOM 846 N N . VAL A 1 108 ? 4.051 -6.670 -0.274 1.00 93.81 108 VAL A N 1
ATOM 847 C CA . VAL A 1 108 ? 2.671 -6.244 -0.494 1.00 93.81 108 VAL A CA 1
ATOM 848 C C . VAL A 1 108 ? 1.754 -7.062 0.404 1.00 93.81 108 VAL A C 1
ATOM 850 O O . VAL A 1 108 ? 1.603 -8.272 0.206 1.00 93.81 108 VAL A O 1
ATOM 853 N N . TRP A 1 109 ? 1.126 -6.399 1.370 1.00 96.06 109 TRP A N 1
ATOM 854 C CA . TRP A 1 109 ? 0.164 -6.993 2.295 1.00 96.06 109 TRP A CA 1
ATOM 855 C C . TRP A 1 109 ? -1.242 -6.494 1.996 1.00 96.06 109 TRP A C 1
ATOM 857 O O . TRP A 1 109 ? -1.421 -5.292 1.826 1.00 96.06 109 TRP A O 1
ATOM 867 N N . ILE A 1 110 ? -2.240 -7.379 1.998 1.00 96.00 110 ILE A N 1
ATOM 868 C CA . ILE A 1 110 ? -3.659 -6.991 1.942 1.00 96.00 110 ILE A CA 1
ATOM 869 C C . ILE A 1 110 ? -4.414 -7.481 3.173 1.00 96.00 110 ILE A C 1
ATOM 871 O O . ILE A 1 110 ? -4.136 -8.570 3.675 1.00 96.00 110 ILE A O 1
ATOM 875 N N . MET A 1 111 ? -5.383 -6.693 3.630 1.00 96.19 111 MET A N 1
ATOM 876 C CA . MET A 1 111 ? -6.338 -7.084 4.665 1.00 96.19 111 MET A CA 1
ATOM 877 C C . MET A 1 111 ? -7.556 -7.711 3.988 1.00 96.19 111 MET A C 1
ATOM 879 O O . MET A 1 111 ? -8.319 -7.002 3.327 1.00 96.19 111 MET A O 1
ATOM 883 N N . LYS A 1 112 ? -7.713 -9.037 4.106 1.00 94.75 112 LYS A N 1
ATOM 884 C CA . LYS A 1 112 ? -8.844 -9.744 3.481 1.00 94.75 112 LYS A CA 1
ATOM 885 C C . LYS A 1 112 ? -10.167 -9.409 4.153 1.00 94.75 112 LYS A C 1
ATOM 887 O O . LYS A 1 112 ? -11.137 -9.125 3.459 1.00 94.75 112 LYS A O 1
ATOM 892 N N . ASP A 1 113 ? -10.164 -9.396 5.482 1.00 95.06 113 ASP A N 1
ATOM 893 C CA . ASP A 1 113 ? -11.337 -9.110 6.295 1.00 95.06 113 ASP A CA 1
ATOM 894 C C . ASP A 1 113 ? -11.087 -7.805 7.042 1.00 95.06 113 ASP A C 1
ATOM 896 O O . ASP A 1 113 ? -10.214 -7.703 7.907 1.00 95.06 113 ASP A O 1
ATOM 900 N N . TYR A 1 114 ? -11.830 -6.770 6.659 1.00 93.81 114 TYR A N 1
ATOM 901 C CA . TYR A 1 114 ? -11.612 -5.428 7.178 1.00 93.81 114 TYR A CA 1
ATOM 902 C C . TYR A 1 114 ? -11.687 -5.390 8.717 1.00 93.81 114 TYR A C 1
ATOM 904 O O . TYR A 1 114 ? -12.644 -5.876 9.315 1.00 93.81 114 TYR A O 1
ATOM 912 N N . GLY A 1 115 ? -10.676 -4.795 9.355 1.00 92.44 115 GLY A N 1
ATOM 913 C CA . GLY A 1 115 ? -10.553 -4.679 10.811 1.00 92.44 115 GLY A CA 1
ATOM 914 C C . GLY A 1 115 ? -9.996 -5.916 11.528 1.00 92.44 115 GLY A C 1
ATOM 915 O O . GLY A 1 115 ? -9.649 -5.810 12.703 1.00 92.44 115 GLY A O 1
ATOM 916 N N . VAL A 1 116 ? -9.847 -7.063 10.854 1.00 95.56 116 VAL A N 1
ATOM 917 C CA . VAL A 1 116 ? -9.341 -8.308 11.460 1.00 95.56 116 VAL A CA 1
ATOM 918 C C . VAL A 1 116 ? -7.827 -8.402 11.271 1.00 95.56 116 VAL A C 1
ATOM 920 O O . VAL A 1 116 ? -7.344 -8.542 10.145 1.00 95.56 116 VAL A O 1
ATOM 923 N N . ALA A 1 117 ? -7.067 -8.343 12.367 1.00 93.69 117 ALA A N 1
ATOM 924 C CA . ALA A 1 117 ? -5.601 -8.324 12.344 1.00 93.69 117 ALA A CA 1
ATOM 925 C C . ALA A 1 117 ? -4.996 -9.589 11.709 1.00 93.69 117 ALA A C 1
ATOM 927 O O . ALA A 1 117 ? -4.023 -9.525 10.960 1.00 93.69 117 ALA A O 1
ATOM 928 N N . GLU A 1 118 ? -5.596 -10.746 11.952 1.00 94.62 118 GLU A N 1
ATOM 929 C CA . GLU A 1 118 ? -5.135 -12.043 11.456 1.00 94.62 118 GLU A CA 1
ATOM 930 C C . GLU A 1 118 ? -5.434 -12.242 9.962 1.00 94.62 118 GLU A C 1
ATOM 932 O O . GLU A 1 118 ? -4.903 -13.161 9.342 1.00 94.62 118 GLU A O 1
ATOM 937 N N . SER A 1 119 ? -6.262 -11.377 9.364 1.00 95.56 119 SER A N 1
ATOM 938 C CA . SER A 1 119 ? -6.642 -11.463 7.948 1.00 95.56 119 SER A CA 1
ATOM 939 C C . SER A 1 119 ? -5.616 -10.839 6.998 1.00 95.56 119 SER A C 1
ATOM 941 O O . SER A 1 119 ? -5.753 -10.949 5.773 1.00 95.56 119 SER A O 1
ATOM 943 N N . TRP A 1 120 ? -4.591 -10.174 7.541 1.00 97.25 120 TRP A N 1
ATOM 944 C CA . TRP A 1 120 ? -3.491 -9.652 6.749 1.00 97.25 120 TRP A CA 1
ATOM 945 C C . TRP A 1 120 ? -2.707 -10.793 6.105 1.00 97.25 120 TRP A C 1
ATOM 947 O O . TRP A 1 120 ? -2.122 -11.634 6.785 1.00 97.25 120 TRP A O 1
ATOM 957 N N . VAL A 1 121 ? -2.626 -10.782 4.777 1.00 95.50 121 VAL A N 1
ATOM 958 C CA . VAL A 1 121 ? -1.821 -11.740 4.018 1.00 95.50 121 VAL A CA 1
ATOM 959 C C . VAL A 1 121 ? -0.783 -11.022 3.174 1.00 95.50 121 VAL A C 1
ATOM 961 O O . VAL A 1 121 ? -1.085 -10.050 2.480 1.00 95.50 121 VAL A O 1
ATOM 964 N N . LYS A 1 122 ? 0.448 -11.531 3.194 1.00 94.69 122 LYS A N 1
ATOM 965 C CA . LYS A 1 122 ? 1.479 -11.138 2.234 1.00 94.69 122 LYS A CA 1
ATOM 966 C C . LYS A 1 122 ? 1.174 -11.804 0.895 1.00 94.69 122 LYS A C 1
ATOM 968 O O . LYS A 1 122 ? 1.163 -13.030 0.815 1.00 94.69 122 LYS A O 1
ATOM 973 N N . LEU A 1 123 ? 0.941 -11.013 -0.149 1.00 93.62 123 LEU A N 1
ATOM 974 C CA . LEU A 1 123 ? 0.658 -11.527 -1.491 1.00 93.62 123 LEU A CA 1
ATOM 975 C C . LEU A 1 123 ? 1.939 -11.851 -2.260 1.00 93.62 123 LEU A C 1
ATOM 977 O O . LEU A 1 123 ? 2.087 -12.942 -2.804 1.00 93.62 123 LEU A O 1
ATOM 981 N N . PHE A 1 124 ? 2.854 -10.888 -2.330 1.00 93.00 124 PHE A N 1
ATOM 982 C CA . PHE A 1 124 ? 4.121 -10.998 -3.049 1.00 93.00 124 PHE A CA 1
ATOM 983 C C . PHE A 1 124 ? 5.105 -9.928 -2.560 1.00 93.00 124 PHE A C 1
ATOM 985 O O . PHE A 1 124 ? 4.756 -9.063 -1.756 1.00 93.00 124 PHE A O 1
ATOM 992 N N . SER A 1 125 ? 6.340 -9.997 -3.052 1.00 91.25 125 SER A N 1
ATOM 993 C CA . SER A 1 125 ? 7.378 -8.989 -2.830 1.00 91.25 125 SER A CA 1
ATOM 994 C C . SER A 1 125 ? 7.784 -8.386 -4.170 1.00 91.25 125 SER A C 1
ATOM 996 O O . SER A 1 125 ? 7.938 -9.126 -5.141 1.00 91.25 125 SER A O 1
ATOM 998 N N . VAL A 1 126 ? 7.973 -7.071 -4.229 1.00 88.69 126 VAL A N 1
ATOM 999 C CA . VAL A 1 126 ? 8.473 -6.362 -5.413 1.00 88.69 126 VAL A CA 1
ATOM 1000 C C . VAL A 1 126 ? 9.920 -5.933 -5.165 1.00 88.69 126 VAL A C 1
ATOM 1002 O O . VAL A 1 126 ? 10.207 -5.395 -4.091 1.00 88.69 126 VAL A O 1
ATOM 1005 N N . PRO A 1 127 ? 10.835 -6.179 -6.118 1.00 83.81 127 PRO A N 1
ATOM 1006 C CA . PRO A 1 127 ? 12.237 -5.867 -5.928 1.00 83.81 127 PRO A CA 1
ATOM 1007 C C . PRO A 1 127 ? 12.531 -4.377 -6.048 1.00 83.81 127 PRO A C 1
ATOM 1009 O O . PRO A 1 127 ? 12.033 -3.741 -6.982 1.00 83.81 127 PRO A O 1
ATOM 1012 N N . ASP A 1 128 ? 13.396 -3.933 -5.132 1.00 70.69 128 ASP A N 1
ATOM 1013 C CA . ASP A 1 128 ? 14.198 -2.704 -5.083 1.00 70.69 128 ASP A CA 1
ATOM 1014 C C . ASP A 1 128 ? 13.539 -1.427 -5.650 1.00 70.69 128 ASP A C 1
ATOM 1016 O O . ASP A 1 128 ? 13.193 -1.353 -6.831 1.00 70.69 128 ASP A O 1
ATOM 1020 N N . GLU A 1 129 ? 13.448 -0.389 -4.814 1.00 75.75 129 GLU A N 1
ATOM 1021 C CA . GLU A 1 129 ? 12.706 0.879 -4.996 1.00 75.75 129 GLU A CA 1
ATOM 1022 C C . GLU A 1 129 ? 11.201 0.820 -4.663 1.00 75.75 129 GLU A C 1
ATOM 1024 O O . GLU A 1 129 ? 10.509 -0.177 -4.899 1.00 75.75 129 GLU A O 1
ATOM 1029 N N . LEU A 1 130 ? 10.675 1.939 -4.134 1.00 77.38 130 LEU A N 1
ATOM 1030 C CA . LEU A 1 130 ? 9.271 2.059 -3.733 1.00 77.38 130 LEU A CA 1
ATOM 1031 C C . LEU A 1 130 ? 8.355 1.726 -4.912 1.00 77.38 130 LEU A C 1
ATOM 1033 O O . LEU A 1 130 ? 8.310 2.437 -5.921 1.00 77.38 130 LEU A O 1
ATOM 1037 N N . SER A 1 131 ? 7.608 0.643 -4.739 1.00 83.88 131 SER A N 1
ATOM 1038 C CA . SER A 1 131 ? 6.777 0.042 -5.770 1.00 83.88 131 SER A CA 1
ATOM 1039 C C . SER A 1 131 ? 5.355 -0.108 -5.254 1.00 83.88 131 SER A C 1
ATOM 1041 O O . SER A 1 131 ? 5.093 -0.925 -4.377 1.00 83.88 131 SER A O 1
ATOM 1043 N N . VAL A 1 132 ? 4.436 0.692 -5.792 1.00 88.69 132 VAL A N 1
ATOM 1044 C CA . VAL A 1 132 ? 3.027 0.694 -5.390 1.00 88.69 132 VAL A CA 1
ATOM 1045 C C . VAL A 1 132 ? 2.221 -0.152 -6.377 1.00 88.69 132 VAL A C 1
ATOM 1047 O O . VAL A 1 132 ? 2.159 0.204 -7.559 1.00 88.69 132 VAL A O 1
ATOM 1050 N N . PRO A 1 133 ? 1.621 -1.273 -5.939 1.00 91.94 133 PRO A N 1
ATOM 1051 C CA . PRO A 1 133 ? 0.769 -2.083 -6.795 1.00 91.94 133 PRO A CA 1
ATOM 1052 C C . PRO A 1 133 ? -0.531 -1.328 -7.084 1.00 91.94 133 PRO A C 1
ATOM 1054 O O . PRO A 1 133 ? -1.117 -0.714 -6.194 1.00 91.94 133 PRO A O 1
ATOM 1057 N N . LEU A 1 134 ? -0.961 -1.358 -8.343 1.00 91.12 134 LEU A N 1
ATOM 1058 C CA . LEU A 1 134 ? -2.128 -0.621 -8.819 1.00 91.12 134 LEU A CA 1
ATOM 1059 C C . LEU A 1 134 ? -3.318 -1.551 -9.083 1.00 91.12 134 LEU A C 1
ATOM 1061 O O . LEU A 1 134 ? -4.390 -1.346 -8.522 1.00 91.12 134 LEU A O 1
ATOM 1065 N N . CYS A 1 135 ? -3.132 -2.580 -9.913 1.00 92.25 135 CYS A N 1
ATOM 1066 C CA . CYS A 1 135 ? -4.143 -3.602 -10.208 1.00 92.25 135 CYS A CA 1
ATOM 1067 C C . CYS A 1 135 ? -3.512 -4.843 -10.854 1.00 92.25 135 CYS A C 1
ATOM 1069 O O . CYS A 1 135 ? -2.411 -4.767 -11.409 1.00 92.25 135 CYS A O 1
ATOM 1071 N N . TYR A 1 136 ? -4.207 -5.979 -10.820 1.00 93.12 136 TYR A N 1
ATOM 1072 C CA . TYR A 1 136 ? -3.882 -7.114 -11.683 1.00 93.12 136 TYR A CA 1
ATOM 1073 C C . TYR A 1 136 ? -4.269 -6.850 -13.142 1.00 93.12 136 TYR A C 1
ATOM 1075 O O . TYR A 1 136 ? -5.214 -6.127 -13.457 1.00 93.12 136 TYR A O 1
ATOM 1083 N N . SER A 1 137 ? -3.537 -7.490 -14.049 1.00 91.38 137 SER A N 1
ATOM 1084 C CA . SER A 1 137 ? -3.908 -7.589 -15.455 1.00 91.38 137 SER A CA 1
ATOM 1085 C C . SER A 1 137 ? -5.208 -8.378 -15.604 1.00 91.38 137 SER A C 1
ATOM 1087 O O . SER A 1 137 ? -5.340 -9.489 -15.095 1.00 91.38 137 SER A O 1
ATOM 1089 N N . THR A 1 138 ? -6.143 -7.870 -16.407 1.00 87.56 138 THR A N 1
ATOM 1090 C CA . THR A 1 138 ? -7.351 -8.623 -16.793 1.00 87.56 138 THR A CA 1
ATOM 1091 C C . THR A 1 138 ? -7.037 -9.847 -17.658 1.00 87.56 138 THR A C 1
ATOM 1093 O O . THR A 1 138 ? -7.884 -10.716 -17.843 1.00 87.56 138 THR A O 1
ATOM 1096 N N . ARG A 1 139 ? -5.811 -9.936 -18.189 1.00 89.44 139 ARG A N 1
ATOM 1097 C CA . ARG A 1 139 ? -5.350 -11.013 -19.075 1.00 89.44 139 ARG A CA 1
ATOM 1098 C C . ARG A 1 139 ? -4.510 -12.066 -18.357 1.00 89.44 139 ARG A C 1
ATOM 1100 O O . ARG A 1 139 ? -4.219 -13.100 -18.950 1.00 89.44 139 ARG A O 1
ATOM 1107 N N . SER A 1 140 ? -4.073 -11.795 -17.127 1.00 90.69 140 SER A N 1
ATOM 1108 C CA . SER A 1 140 ? -3.160 -12.667 -16.390 1.00 90.69 140 SER A CA 1
ATOM 1109 C C . SER A 1 140 ? -3.275 -12.463 -14.885 1.00 90.69 140 SER A C 1
ATOM 1111 O O . SER A 1 140 ? -3.094 -11.363 -14.374 1.00 90.69 140 SER A O 1
ATOM 1113 N N . THR A 1 141 ? -3.457 -13.561 -14.153 1.00 89.38 141 THR A N 1
ATOM 1114 C CA . THR A 1 141 ? -3.481 -13.556 -12.682 1.00 89.38 141 THR A CA 1
ATOM 1115 C C . THR A 1 141 ? -2.097 -13.383 -12.055 1.00 89.38 141 THR A C 1
ATOM 1117 O O . THR A 1 141 ? -1.985 -13.304 -10.835 1.00 89.38 141 THR A O 1
ATOM 1120 N N . SER A 1 142 ? -1.023 -13.431 -12.848 1.00 93.56 142 SER A N 1
ATOM 1121 C CA . SER A 1 142 ? 0.347 -13.277 -12.352 1.00 93.56 142 SER A CA 1
ATOM 1122 C C . SER A 1 142 ? 0.975 -11.941 -12.717 1.00 93.56 142 SER A C 1
ATOM 1124 O O . SER A 1 142 ? 2.080 -11.676 -12.259 1.00 93.56 142 SER A O 1
ATOM 1126 N N . GLU A 1 143 ? 0.314 -11.105 -13.516 1.00 95.19 143 GLU A N 1
ATOM 1127 C CA . GLU A 1 143 ? 0.830 -9.790 -13.893 1.00 95.19 143 GLU A CA 1
ATOM 1128 C C . GLU A 1 143 ? 0.119 -8.688 -13.114 1.00 95.19 143 GLU A C 1
ATOM 1130 O O . GLU A 1 143 ? -1.106 -8.593 -13.126 1.00 95.19 143 GLU A O 1
ATOM 1135 N N . VAL A 1 144 ? 0.904 -7.840 -12.460 1.00 95.00 144 VAL A N 1
ATOM 1136 C CA . VAL A 1 144 ? 0.440 -6.689 -11.686 1.00 95.00 144 VAL A CA 1
ATOM 1137 C C . VAL A 1 144 ? 0.993 -5.425 -12.324 1.00 95.00 144 VAL A C 1
ATOM 1139 O O . VAL A 1 144 ? 2.189 -5.339 -12.613 1.00 95.00 144 VAL A O 1
ATOM 1142 N N . LEU A 1 145 ? 0.138 -4.431 -12.535 1.00 93.75 145 LEU A N 1
ATOM 1143 C CA . LEU A 1 145 ? 0.570 -3.088 -12.882 1.00 93.75 145 LEU A CA 1
ATOM 1144 C C . LEU A 1 145 ? 1.109 -2.410 -11.621 1.00 93.75 145 LEU A C 1
ATOM 1146 O O . LEU A 1 145 ? 0.424 -2.342 -10.601 1.00 93.75 145 LEU A O 1
ATOM 1150 N N . VAL A 1 146 ? 2.330 -1.896 -11.690 1.00 92.38 146 VAL A N 1
ATOM 1151 C CA . VAL A 1 146 ? 3.023 -1.279 -10.556 1.00 92.38 146 VAL A CA 1
ATOM 1152 C C . VAL A 1 146 ? 3.502 0.109 -10.955 1.00 92.38 146 VAL A C 1
ATOM 1154 O O . VAL A 1 146 ? 4.112 0.291 -12.013 1.00 92.38 146 VAL A O 1
ATOM 1157 N N . TRP A 1 147 ? 3.265 1.090 -10.087 1.00 90.44 147 TRP A N 1
ATOM 1158 C CA . TRP A 1 147 ? 3.981 2.358 -10.134 1.00 90.44 147 TRP A CA 1
ATOM 1159 C C . TRP A 1 147 ? 5.295 2.206 -9.376 1.00 90.44 147 TRP A C 1
ATOM 1161 O O . TRP A 1 147 ? 5.298 1.968 -8.170 1.00 90.44 147 TRP A O 1
ATOM 1171 N N . LYS A 1 148 ? 6.411 2.322 -10.094 1.00 88.12 148 LYS A N 1
ATOM 1172 C CA . LYS A 1 148 ? 7.760 2.178 -9.546 1.00 88.12 148 LYS A CA 1
ATOM 1173 C C . LYS A 1 148 ? 8.463 3.531 -9.536 1.00 88.12 148 LYS A C 1
ATOM 1175 O O . LYS A 1 148 ? 8.594 4.160 -10.591 1.00 88.12 148 LYS A O 1
ATOM 1180 N N . MET A 1 149 ? 8.900 3.976 -8.362 1.00 84.56 149 MET A N 1
ATOM 1181 C CA . MET A 1 149 ? 9.694 5.195 -8.191 1.00 84.56 149 MET A CA 1
ATOM 1182 C C . MET A 1 149 ? 11.120 4.970 -8.701 1.00 84.56 149 MET A C 1
ATOM 1184 O O . MET A 1 149 ? 11.706 3.956 -8.368 1.00 84.56 149 MET A O 1
ATOM 1188 N N . LYS A 1 150 ? 11.680 5.912 -9.471 1.00 78.50 150 LYS A N 1
ATOM 1189 C CA . LYS A 1 150 ? 13.078 5.874 -9.945 1.00 78.50 150 LYS A CA 1
ATOM 1190 C C . LYS A 1 150 ? 13.974 6.904 -9.266 1.00 78.50 150 LYS A C 1
ATOM 1192 O O . LYS A 1 150 ? 15.102 6.618 -8.894 1.00 78.50 150 LYS A O 1
ATOM 1197 N N . ASP A 1 151 ? 13.488 8.136 -9.167 1.00 75.25 151 ASP A N 1
ATOM 1198 C CA . ASP A 1 151 ? 14.205 9.284 -8.614 1.00 75.25 151 ASP A CA 1
ATOM 1199 C C . ASP A 1 151 ? 13.230 10.206 -7.868 1.00 75.25 151 ASP A C 1
ATOM 1201 O O . ASP A 1 151 ? 12.017 9.977 -7.871 1.00 75.25 151 ASP A O 1
ATOM 1205 N N . ARG A 1 152 ? 13.745 11.242 -7.180 1.00 67.81 152 ARG A N 1
ATOM 1206 C CA . ARG A 1 152 ? 12.925 12.148 -6.352 1.00 67.81 152 ARG A CA 1
ATOM 1207 C C . ARG A 1 152 ? 11.764 12.722 -7.178 1.00 67.81 152 ARG A C 1
ATOM 1209 O O . ARG A 1 152 ? 11.958 13.624 -7.989 1.00 67.81 152 ARG A O 1
ATOM 1216 N N . ASN A 1 153 ? 10.560 12.210 -6.916 1.00 64.69 153 ASN A N 1
ATOM 1217 C CA . ASN A 1 153 ? 9.284 12.550 -7.560 1.00 64.69 153 ASN A CA 1
ATOM 1218 C C . ASN A 1 153 ? 9.113 12.113 -9.025 1.00 64.69 153 ASN A C 1
ATOM 1220 O O . ASN A 1 153 ? 8.267 12.666 -9.724 1.00 64.69 153 ASN A O 1
ATOM 1224 N N . LYS A 1 154 ? 9.862 11.121 -9.504 1.00 79.75 154 LYS A N 1
ATOM 1225 C CA . LYS A 1 154 ? 9.670 10.551 -10.840 1.00 79.75 154 LYS A CA 1
ATOM 1226 C C . LYS A 1 154 ? 9.572 9.038 -10.754 1.00 79.75 154 LYS A C 1
ATOM 1228 O O . LYS A 1 154 ? 10.405 8.369 -10.148 1.00 79.75 154 LYS A O 1
ATOM 1233 N N . GLY A 1 155 ? 8.551 8.504 -11.400 1.00 83.75 155 GLY A N 1
ATOM 1234 C CA . GLY A 1 155 ? 8.302 7.079 -11.501 1.00 83.75 155 GLY A CA 1
ATOM 1235 C C . GLY A 1 155 ? 7.966 6.652 -12.920 1.00 83.75 155 GLY A C 1
ATOM 1236 O O . GLY A 1 155 ? 7.916 7.448 -13.865 1.00 83.75 155 GLY A O 1
ATOM 1237 N N . GLN A 1 156 ? 7.737 5.357 -13.065 1.00 86.88 156 GLN A N 1
ATOM 1238 C CA . GLN A 1 156 ? 7.264 4.731 -14.289 1.00 86.88 156 GLN A CA 1
ATOM 1239 C C . GLN A 1 156 ? 6.222 3.664 -13.966 1.00 86.88 156 GLN A C 1
ATOM 1241 O O . GLN A 1 156 ? 6.196 3.121 -12.863 1.00 86.88 156 GLN A O 1
ATOM 1246 N N . LEU A 1 157 ? 5.412 3.323 -14.963 1.00 90.12 157 LEU A N 1
ATOM 1247 C CA . LEU A 1 157 ? 4.573 2.136 -14.911 1.00 90.12 157 LEU A CA 1
ATOM 1248 C C . LEU A 1 157 ? 5.348 0.930 -15.439 1.00 90.12 157 LEU A C 1
ATOM 1250 O O . LEU A 1 157 ? 6.000 0.999 -16.489 1.00 90.12 157 LEU A O 1
ATOM 1254 N N . ILE A 1 158 ? 5.257 -0.177 -14.713 1.00 91.38 158 ILE A N 1
ATOM 1255 C CA . ILE A 1 158 ? 5.764 -1.481 -15.131 1.00 91.38 158 ILE A CA 1
ATOM 1256 C C . ILE A 1 158 ? 4.670 -2.535 -14.973 1.00 91.38 158 ILE A C 1
ATOM 1258 O O . ILE A 1 158 ? 3.874 -2.479 -14.039 1.00 91.38 158 ILE A O 1
ATOM 1262 N N . TRP A 1 159 ? 4.676 -3.522 -15.857 1.00 93.94 159 TRP A N 1
ATOM 1263 C CA . TRP A 1 159 ? 4.071 -4.819 -15.592 1.00 93.94 159 TRP A CA 1
ATOM 1264 C C . TRP A 1 159 ? 5.073 -5.657 -14.813 1.00 93.94 159 TRP A C 1
ATOM 1266 O O . TRP A 1 159 ? 6.202 -5.840 -15.267 1.00 93.94 159 TRP A O 1
ATOM 1276 N N . TYR A 1 160 ? 4.680 -6.143 -13.644 1.00 94.81 160 TYR A N 1
ATOM 1277 C CA . TYR A 1 160 ? 5.470 -7.044 -12.818 1.00 94.81 160 TYR A CA 1
ATOM 1278 C C . TYR A 1 160 ? 4.811 -8.419 -12.785 1.00 94.81 160 TYR A C 1
ATOM 1280 O O . TYR A 1 160 ? 3.655 -8.548 -12.387 1.00 94.81 160 TYR A O 1
ATOM 1288 N N . ASN A 1 161 ? 5.544 -9.451 -13.196 1.00 95.19 161 ASN A N 1
ATOM 1289 C CA . ASN A 1 161 ? 5.092 -10.827 -13.071 1.00 95.19 161 ASN A CA 1
ATOM 1290 C C . ASN A 1 161 ? 5.512 -11.373 -11.700 1.00 95.19 161 ASN A C 1
ATOM 1292 O O . ASN A 1 161 ? 6.701 -11.555 -11.439 1.00 95.19 161 ASN A O 1
ATOM 1296 N N . VAL A 1 162 ? 4.537 -11.660 -10.836 1.00 93.94 162 VAL A N 1
ATOM 1297 C CA . VAL A 1 162 ? 4.774 -12.095 -9.449 1.00 93.94 162 VAL A CA 1
ATOM 1298 C C . VAL A 1 162 ? 5.365 -13.503 -9.344 1.00 93.94 162 VAL A C 1
ATOM 1300 O O . VAL A 1 162 ? 6.011 -13.815 -8.347 1.00 93.94 162 VAL A O 1
ATOM 1303 N N . ARG A 1 163 ? 5.166 -14.357 -10.359 1.00 92.81 163 ARG A N 1
ATOM 1304 C CA . ARG A 1 163 ? 5.699 -15.730 -10.391 1.00 92.81 163 ARG A CA 1
ATOM 1305 C C . ARG A 1 163 ? 7.152 -15.737 -10.841 1.00 92.81 163 ARG A C 1
ATOM 1307 O O . ARG A 1 163 ? 8.009 -16.288 -10.160 1.00 92.81 163 ARG A O 1
ATOM 1314 N N . ASP A 1 164 ? 7.423 -15.059 -11.952 1.00 92.25 164 ASP A N 1
ATOM 1315 C CA . ASP A 1 164 ? 8.745 -15.054 -12.585 1.00 92.25 164 ASP A CA 1
ATOM 1316 C C . ASP A 1 164 ? 9.674 -13.976 -12.011 1.00 92.25 164 ASP A C 1
ATOM 1318 O O . ASP A 1 164 ? 10.863 -13.947 -12.325 1.00 92.25 164 ASP A O 1
ATOM 1322 N N . ARG A 1 165 ? 9.127 -13.063 -11.197 1.00 90.81 165 ARG A N 1
ATOM 1323 C CA . ARG A 1 165 ? 9.805 -11.892 -10.618 1.00 90.81 165 ARG A CA 1
ATOM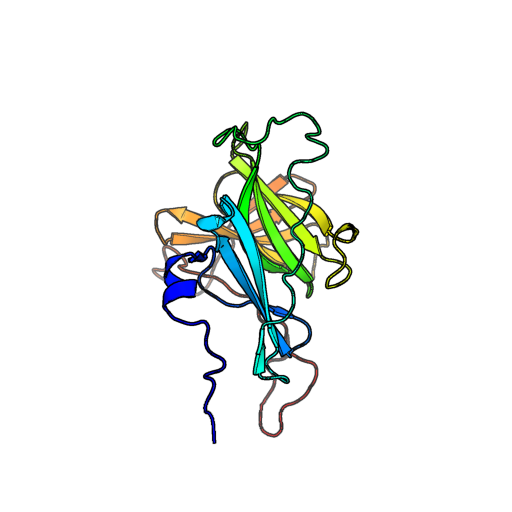 1324 C C . ARG A 1 165 ? 10.474 -10.992 -11.658 1.00 90.81 165 ARG A C 1
ATOM 1326 O O . ARG A 1 165 ? 11.470 -10.328 -11.376 1.00 90.81 165 ARG A O 1
ATOM 1333 N N . LYS A 1 166 ? 9.912 -10.947 -12.866 1.00 92.19 166 LYS A N 1
ATOM 1334 C CA . LYS A 1 166 ? 10.386 -10.109 -13.976 1.00 92.19 166 LYS A CA 1
ATOM 1335 C C . LYS A 1 166 ? 9.469 -8.917 -14.169 1.00 92.19 166 LYS A C 1
ATOM 1337 O O . LYS A 1 166 ? 8.269 -9.002 -13.920 1.00 92.19 166 LYS A O 1
ATOM 1342 N N . SER A 1 167 ? 10.036 -7.815 -14.648 1.00 92.06 167 SER A N 1
ATOM 1343 C CA . SER A 1 167 ? 9.272 -6.619 -14.985 1.00 92.06 167 SER A CA 1
ATOM 1344 C C . SER A 1 167 ? 9.463 -6.208 -16.440 1.00 92.06 167 SER A C 1
ATOM 1346 O O . SER A 1 167 ? 10.530 -6.403 -17.022 1.00 92.06 167 SER A O 1
ATOM 1348 N N . LYS A 1 168 ? 8.417 -5.621 -17.022 1.00 92.19 168 LYS A N 1
ATOM 1349 C CA . LYS A 1 168 ? 8.428 -4.991 -18.342 1.00 92.19 168 LYS A CA 1
ATOM 1350 C C . LYS A 1 168 ? 7.892 -3.571 -18.215 1.00 92.19 168 LYS A C 1
ATOM 1352 O O . LYS A 1 168 ? 6.858 -3.348 -17.593 1.00 92.19 168 LYS A O 1
ATOM 1357 N N . LYS A 1 169 ? 8.575 -2.601 -18.822 1.00 89.56 169 LYS A N 1
ATOM 1358 C CA . LYS A 1 169 ? 8.103 -1.213 -18.859 1.00 89.56 169 LYS A CA 1
ATOM 1359 C C . LYS A 1 169 ? 6.793 -1.114 -19.648 1.00 89.56 169 LYS A C 1
ATOM 1361 O O . LYS A 1 169 ? 6.665 -1.727 -20.706 1.00 89.56 169 LYS A O 1
ATOM 1366 N N . VAL A 1 170 ? 5.847 -0.323 -19.148 1.00 89.00 170 VAL A N 1
ATOM 1367 C CA . VAL A 1 170 ? 4.645 0.037 -19.906 1.00 89.00 170 VAL A CA 1
ATOM 1368 C C . VAL A 1 170 ? 5.001 1.134 -20.902 1.00 89.00 170 VAL A C 1
ATOM 1370 O O . VAL A 1 170 ? 5.539 2.180 -20.528 1.00 89.00 170 VAL A O 1
ATOM 1373 N N . GLU A 1 171 ? 4.713 0.888 -22.175 1.00 81.50 171 GLU A N 1
ATOM 1374 C CA . GLU A 1 171 ? 4.836 1.893 -23.226 1.00 81.50 171 GLU A CA 1
ATOM 1375 C C . GLU A 1 171 ? 3.580 2.763 -23.242 1.00 81.50 171 GLU A C 1
ATOM 1377 O O . GLU A 1 171 ? 2.459 2.267 -23.338 1.00 81.50 171 GLU A O 1
ATOM 1382 N N . ILE A 1 172 ? 3.773 4.075 -23.120 1.00 76.56 172 ILE A N 1
ATOM 1383 C CA . ILE A 1 172 ? 2.702 5.056 -23.285 1.00 76.56 172 ILE A CA 1
ATOM 1384 C C . ILE A 1 172 ? 2.769 5.510 -24.740 1.00 76.56 172 ILE A C 1
ATOM 1386 O O . ILE A 1 172 ? 3.635 6.305 -25.110 1.00 76.56 172 ILE A O 1
ATOM 1390 N N . HIS A 1 173 ? 1.902 4.951 -25.580 1.00 72.38 173 HIS A N 1
ATOM 1391 C CA . HIS A 1 173 ? 1.826 5.322 -26.990 1.00 72.38 173 HIS A CA 1
ATOM 1392 C C . HIS A 1 173 ? 1.158 6.692 -27.169 1.00 72.38 173 HIS A C 1
ATOM 1394 O O . HIS A 1 173 ? 0.392 7.138 -26.318 1.00 72.38 173 HIS A O 1
ATOM 1400 N N . ASN A 1 174 ? 1.438 7.347 -28.299 1.00 66.88 174 ASN A N 1
ATOM 1401 C CA . ASN A 1 174 ? 0.813 8.609 -28.719 1.00 66.88 174 ASN A CA 1
ATOM 1402 C C . ASN A 1 174 ? 1.030 9.805 -27.779 1.00 66.88 174 ASN A C 1
ATOM 1404 O O . ASN A 1 174 ? 0.304 10.793 -27.859 1.00 66.88 174 ASN A O 1
ATOM 1408 N N . VAL A 1 175 ? 2.061 9.753 -26.931 1.00 65.12 175 VAL A N 1
ATOM 1409 C CA . VAL A 1 175 ? 2.496 10.909 -26.147 1.00 65.12 175 VAL A CA 1
ATOM 1410 C C . VAL A 1 175 ? 3.982 11.154 -26.373 1.00 65.12 175 VAL A C 1
ATOM 1412 O O . VAL A 1 175 ? 4.828 10.324 -26.046 1.00 65.12 175 VAL A O 1
ATOM 1415 N N . HIS A 1 176 ? 4.318 12.298 -26.963 1.00 58.97 176 HIS A N 1
ATOM 1416 C CA . HIS A 1 176 ? 5.704 12.706 -27.177 1.00 58.97 176 HIS A CA 1
ATOM 1417 C C . HIS A 1 176 ? 6.206 13.525 -25.980 1.00 58.97 176 HIS A C 1
ATOM 1419 O O . HIS A 1 176 ? 5.499 14.382 -25.460 1.00 58.97 176 HIS A O 1
ATOM 1425 N N . GLY A 1 177 ? 7.433 13.255 -25.524 1.00 60.09 177 GLY A N 1
ATOM 1426 C CA . GLY A 1 177 ? 8.108 14.064 -24.501 1.00 60.09 177 GLY A CA 1
ATOM 1427 C C . GLY A 1 177 ? 7.865 13.685 -23.031 1.00 60.09 177 GLY A C 1
ATOM 1428 O O . GLY A 1 177 ? 8.539 14.250 -22.169 1.00 60.09 177 GLY A O 1
ATOM 1429 N N . ILE A 1 178 ? 7.000 12.711 -22.704 1.00 65.81 178 ILE A N 1
ATOM 1430 C CA . ILE A 1 178 ? 6.876 12.218 -21.317 1.00 65.81 178 ILE A CA 1
ATOM 1431 C C . ILE A 1 178 ? 8.113 11.399 -20.944 1.00 65.81 178 ILE A C 1
ATOM 1433 O O . ILE A 1 178 ? 8.367 10.325 -21.488 1.00 65.81 178 ILE A O 1
ATOM 1437 N N . ARG A 1 179 ? 8.873 11.899 -19.965 1.00 61.03 179 ARG A N 1
ATOM 1438 C CA . ARG A 1 179 ? 10.060 11.218 -19.422 1.00 61.03 179 ARG A CA 1
ATOM 1439 C C . ARG A 1 179 ? 9.785 10.471 -18.111 1.00 61.03 179 ARG A C 1
ATOM 1441 O O . ARG A 1 179 ? 10.541 9.562 -17.777 1.00 61.03 179 ARG A O 1
ATOM 1448 N N . SER A 1 180 ? 8.720 10.824 -17.389 1.00 70.50 180 SER A N 1
ATOM 1449 C CA . SER A 1 180 ? 8.400 10.284 -16.058 1.00 70.50 180 SER A CA 1
ATOM 1450 C C . SER A 1 180 ? 6.958 10.574 -15.638 1.00 70.50 180 SER A C 1
ATOM 1452 O O . SER A 1 180 ? 6.393 11.587 -16.045 1.00 70.50 180 SER A O 1
ATOM 1454 N N . LEU A 1 181 ? 6.406 9.736 -14.761 1.00 74.88 181 LEU A N 1
ATOM 1455 C CA . LEU A 1 181 ? 5.111 9.933 -14.104 1.00 74.88 181 LEU A CA 1
ATOM 1456 C C . LEU A 1 181 ? 5.313 10.329 -12.640 1.00 74.88 181 LEU A C 1
ATOM 1458 O O . LEU A 1 181 ? 6.127 9.717 -11.954 1.00 74.88 181 LEU A O 1
ATOM 1462 N N . TYR A 1 182 ? 4.555 11.308 -12.149 1.00 75.00 182 TYR A N 1
ATOM 1463 C CA . TYR A 1 182 ? 4.661 11.757 -10.755 1.00 75.00 182 TYR A CA 1
ATOM 1464 C C . TYR A 1 182 ? 3.922 10.836 -9.786 1.00 75.00 182 TYR A C 1
ATOM 1466 O O . TYR A 1 182 ? 4.477 10.474 -8.760 1.00 75.00 182 TYR A O 1
ATOM 1474 N N . ASN A 1 183 ? 2.697 10.441 -10.133 1.00 75.31 183 ASN A N 1
ATOM 1475 C CA . ASN A 1 183 ? 1.881 9.477 -9.401 1.00 75.31 183 ASN A CA 1
ATOM 1476 C C . ASN A 1 183 ? 1.033 8.689 -10.408 1.00 75.31 183 ASN A C 1
ATOM 1478 O O . ASN A 1 183 ? 0.819 9.150 -11.532 1.00 75.31 183 ASN A O 1
ATOM 1482 N N . ALA A 1 184 ? 0.528 7.531 -10.000 1.00 80.19 184 ALA A N 1
ATOM 1483 C CA . ALA A 1 184 ? -0.464 6.778 -10.754 1.00 80.19 184 ALA A CA 1
ATOM 1484 C C . ALA A 1 184 ? -1.515 6.215 -9.798 1.00 80.19 184 ALA A C 1
ATOM 1486 O O . ALA A 1 184 ? -1.195 5.839 -8.672 1.00 80.19 184 ALA A O 1
ATOM 1487 N N . TYR A 1 185 ? -2.758 6.167 -10.268 1.00 78.81 185 TYR A N 1
ATOM 1488 C CA . TYR A 1 185 ? -3.910 5.710 -9.503 1.00 78.81 185 TYR A CA 1
ATOM 1489 C C . TYR A 1 185 ? -4.795 4.870 -10.408 1.00 78.81 185 TYR A C 1
ATOM 1491 O O . TYR A 1 185 ? -4.902 5.145 -11.604 1.00 78.81 185 TYR A O 1
ATOM 1499 N N . VAL A 1 186 ? -5.446 3.874 -9.822 1.00 77.62 186 VAL A N 1
ATOM 1500 C CA . VAL A 1 186 ? -6.492 3.105 -10.488 1.00 77.62 186 VAL A CA 1
ATOM 1501 C C . VAL A 1 186 ? -7.797 3.397 -9.776 1.00 77.62 186 VAL A C 1
ATOM 1503 O O . VAL A 1 186 ? -7.905 3.242 -8.562 1.00 77.62 186 VAL A O 1
ATOM 1506 N N . PHE A 1 187 ? -8.786 3.827 -10.551 1.00 71.19 187 PHE A N 1
ATOM 1507 C CA . PHE A 1 187 ? -10.150 3.994 -10.082 1.00 71.19 187 PHE A CA 1
ATOM 1508 C C . PHE A 1 187 ? -10.947 2.788 -10.556 1.00 71.19 187 PHE A C 1
ATOM 1510 O O . PHE A 1 187 ? -11.098 2.577 -11.757 1.00 71.19 187 PHE A O 1
ATOM 1517 N N . LYS A 1 188 ? -11.449 1.988 -9.616 1.00 66.06 188 LYS A N 1
ATOM 1518 C CA . LYS A 1 188 ? -12.430 0.950 -9.923 1.00 66.06 188 LYS A CA 1
ATOM 1519 C C . LYS A 1 188 ? -13.811 1.571 -9.751 1.00 66.06 188 LYS A C 1
ATOM 1521 O O . LYS A 1 188 ? -14.162 1.978 -8.643 1.00 66.06 188 LYS A O 1
ATOM 1526 N N . GLY A 1 189 ? -14.547 1.711 -10.852 1.00 59.22 189 GLY A N 1
ATOM 1527 C CA . GLY A 1 189 ? -15.879 2.308 -10.851 1.00 59.22 189 GLY A CA 1
ATOM 1528 C C . GLY A 1 189 ? -16.811 1.617 -9.852 1.00 59.22 189 GLY A C 1
ATOM 1529 O O . GLY A 1 189 ? -16.787 0.398 -9.684 1.00 59.22 189 GLY A O 1
ATOM 1530 N N . SER A 1 190 ? -17.635 2.405 -9.165 1.00 56.91 190 SER A N 1
ATOM 1531 C CA . SER A 1 190 ? -18.749 1.883 -8.376 1.00 56.91 190 SER A CA 1
ATOM 1532 C C . SER A 1 190 ? -19.873 1.467 -9.329 1.00 56.91 190 SER A C 1
ATOM 1534 O O . SER A 1 190 ? -20.299 2.286 -10.133 1.00 56.91 190 SER A O 1
ATOM 1536 N N . LEU A 1 191 ? -20.429 0.259 -9.168 1.00 56.44 191 LEU A N 1
ATOM 1537 C CA . LEU A 1 191 ? -21.628 -0.230 -9.886 1.00 56.44 191 LEU A CA 1
ATOM 1538 C C . LEU A 1 191 ? -22.922 0.567 -9.598 1.00 56.44 191 LEU A C 1
ATOM 1540 O O . LEU A 1 191 ? -24.011 0.154 -9.979 1.00 56.44 191 LEU A O 1
ATOM 1544 N N . VAL A 1 192 ? -22.827 1.688 -8.884 1.00 53.91 192 VAL A N 1
ATOM 1545 C CA . VAL A 1 192 ? -23.956 2.588 -8.648 1.00 53.91 192 VAL A CA 1
ATOM 1546 C C . VAL A 1 192 ? -23.839 3.730 -9.643 1.00 53.91 192 VAL A C 1
ATOM 1548 O O . VAL A 1 192 ? -22.951 4.572 -9.505 1.00 53.91 192 VAL A O 1
ATOM 1551 N N . THR A 1 193 ? -24.738 3.757 -10.624 1.00 55.38 193 THR A N 1
ATOM 1552 C CA . THR A 1 193 ? -24.966 4.918 -11.486 1.00 55.38 193 THR A CA 1
ATOM 1553 C C . THR A 1 193 ? -25.353 6.102 -10.614 1.00 55.38 193 THR A C 1
ATOM 1555 O O . THR A 1 193 ? -26.404 6.097 -9.971 1.00 55.38 193 THR A O 1
ATOM 1558 N N . LEU A 1 194 ? -24.497 7.122 -10.571 1.00 56.66 194 LEU A N 1
ATOM 1559 C CA . LEU A 1 194 ? -24.881 8.404 -9.996 1.00 56.66 194 LEU A CA 1
ATOM 1560 C C . LEU A 1 194 ? -25.900 9.052 -10.946 1.00 56.66 194 LEU A C 1
ATOM 1562 O O . LEU A 1 194 ? -25.653 9.072 -12.157 1.00 56.66 194 LEU A O 1
ATOM 1566 N N . PRO A 1 195 ? -27.030 9.585 -10.449 1.00 50.25 195 PRO A N 1
ATOM 1567 C CA . PRO A 1 195 ? -27.982 10.294 -11.295 1.00 50.25 195 PRO A CA 1
ATOM 1568 C C . PRO A 1 195 ? -27.272 11.430 -12.044 1.00 50.25 195 PRO A C 1
ATOM 1570 O O . PRO A 1 195 ? -26.751 12.354 -11.426 1.00 50.25 195 PRO A O 1
ATOM 1573 N N . GLY A 1 196 ? -27.217 11.334 -13.375 1.00 61.47 196 GLY A N 1
ATOM 1574 C CA . GLY A 1 196 ? -26.586 12.336 -14.243 1.00 61.47 196 GLY A CA 1
ATOM 1575 C C . GLY A 1 196 ? -25.094 12.138 -14.542 1.00 61.47 196 GLY A C 1
ATOM 1576 O O . GLY A 1 196 ? -24.530 12.958 -15.262 1.00 61.47 196 GLY A O 1
ATOM 1577 N N . ALA A 1 197 ? -24.449 11.073 -14.053 1.00 58.06 197 ALA A N 1
ATOM 1578 C CA . ALA A 1 197 ? -23.078 10.743 -14.443 1.00 58.06 197 ALA A CA 1
ATOM 1579 C C . ALA A 1 197 ? -23.063 9.639 -15.507 1.00 58.06 197 ALA A C 1
ATOM 1581 O O . ALA A 1 197 ? -23.566 8.540 -15.281 1.00 58.06 197 ALA A O 1
ATOM 1582 N N . ASN A 1 198 ? -22.424 9.910 -16.646 1.00 48.50 198 ASN A N 1
ATOM 1583 C CA . ASN A 1 198 ? -22.019 8.855 -17.570 1.00 48.50 198 ASN A CA 1
ATOM 1584 C C . ASN A 1 198 ? -20.837 8.116 -16.930 1.00 48.50 198 ASN A C 1
ATOM 1586 O O . ASN A 1 198 ? -19.757 8.693 -16.779 1.00 48.50 198 ASN A O 1
ATOM 1590 N N . CYS A 1 199 ? -21.044 6.873 -16.498 1.00 52.81 199 CYS A N 1
ATOM 1591 C CA . CYS A 1 199 ? -19.952 6.026 -16.033 1.00 52.81 199 CYS A CA 1
ATOM 1592 C C . CYS A 1 199 ? -18.942 5.824 -17.173 1.00 52.81 199 CYS A C 1
ATOM 1594 O O . CYS A 1 199 ? -19.321 5.593 -18.319 1.00 52.81 199 CYS A O 1
ATOM 1596 N N . ILE A 1 200 ? -17.648 5.921 -16.857 1.00 48.69 200 ILE A N 1
ATOM 1597 C CA . ILE A 1 200 ? -16.604 5.377 -17.725 1.00 48.69 200 ILE A CA 1
ATOM 1598 C C . ILE A 1 200 ? -16.659 3.868 -17.494 1.00 48.69 200 ILE A C 1
ATOM 1600 O O . ILE A 1 200 ? -16.199 3.399 -16.452 1.00 48.69 200 ILE A O 1
ATOM 1604 N N . ASP A 1 201 ? -17.295 3.137 -18.407 1.00 39.06 201 ASP A N 1
ATOM 1605 C CA . ASP A 1 201 ? -17.268 1.676 -18.388 1.00 39.06 201 ASP A CA 1
ATOM 1606 C C . ASP A 1 201 ? -15.808 1.214 -18.526 1.00 39.06 201 ASP A C 1
ATOM 1608 O O . ASP A 1 201 ? -15.102 1.618 -19.455 1.00 39.06 201 ASP A O 1
ATOM 1612 N N . THR A 1 202 ? -15.341 0.428 -17.553 1.00 47.03 202 THR A N 1
ATOM 1613 C CA . THR A 1 202 ? -13.997 -0.177 -17.520 1.00 47.03 202 THR A CA 1
ATOM 1614 C C . THR A 1 202 ? -14.033 -1.622 -17.968 1.00 47.03 202 THR A C 1
ATOM 1616 O O . THR A 1 202 ? -14.901 -2.345 -17.426 1.00 47.03 202 THR A O 1
#

InterPro domains:
  IPR006527 F-box as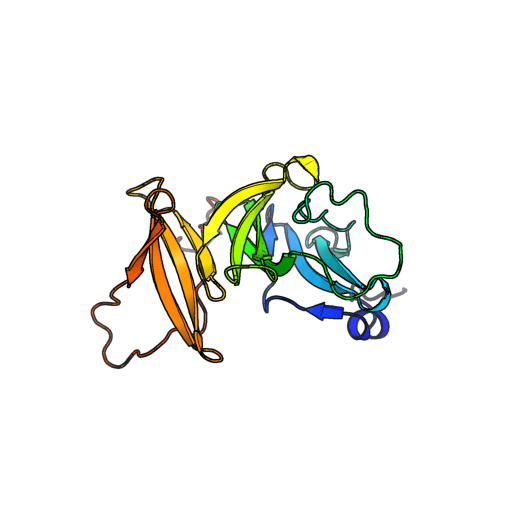sociated beta-propeller, type 1 [PF07734] (34-186)

Organism: Saponaria officinalis (NCBI:txid3572)

Secondary structure (DSSP, 8-state):
-----SSPPHHHHTTEEEEEEEEEEETTTEEEEEEEETTTTEEEEEEEETTTTEE-PPBPPP-TT-S-TT--TT--S--SEEEEEEEEETTEEEEEEEETTTT-PEEEEEESSTT-GGGEEEEEEE-SS-EEEEEEETTEEEEEEEEEEEETTEEEEEEEETTTTEEEEPP-TT-SS---BS--------SS--TT------

Radius of gyration: 18.82 Å; chains: 1; bounding box: 47×40×54 Å